Protein AF-A0A8S3YZ92-F1 (afdb_monomer_lite)

Foldseek 3Di:
DLALLPDWDKDWDWFQDPLGIDTFDDIGTDNDDPVVVVLLLLQLLVVLVVCVRVVPHPDDDPLVDDPNSVVVNVSSVVSSVVRVPSPVSVVVVVVVLVPDPVNPVVVPQWFFKQDPVRDTTTDGPVVCPDPPIDTDDPPPDDVCVVPPPQDPVNVVVVVVLVPDPVSVVVVPDDDPPPPDDDDD

Secondary structure (DSSP, 8-state):
---GGGSPEEEEEEEEETTEEEEEEEEEEE---HHHHHHHHHTHHHHHHHHHHHHTSS---GGGSHHHHHHHHHHHHHHHTT-S--HHHHHHHHHHHHH-GGGHHHHTTEEEEE-TTS-EEEEEHHHHTSTT-EEPPSTT-STTTTS----HHHHHHHHHHHH-HHHHHHHHSPPGGGG-----

Organism: NCBI:txid100452

Sequence (184 aa):
EDNWENEAFCLKVLCEDEKGWHVCETLFTIKMNENMKSMIKGCSAYLARMYAILRQSAVTLNCFDGPVGFKFTSWVDQHALDNVNFLDSYLALRTKLVEDEKAAKFLSQLHRCHLPTGKVYWLCNKHSSGPRITHLSTEVTTRNEVGRVYYEEDVKLKEVLGHSDVYKQKKKAKSPSAGIVLPK

Structure (mmCIF, N/CA/C/O backbone):
data_AF-A0A8S3YZ92-F1
#
_entry.id   AF-A0A8S3YZ92-F1
#
loop_
_atom_site.group_PDB
_atom_site.id
_atom_site.type_symbol
_atom_site.label_atom_id
_atom_site.label_alt_id
_atom_site.label_comp_id
_atom_site.label_asym_id
_atom_site.label_entity_id
_atom_site.label_seq_id
_atom_site.pdbx_PDB_ins_code
_atom_site.Cartn_x
_atom_site.Cartn_y
_atom_site.Cartn_z
_atom_site.occupancy
_atom_site.B_iso_or_equiv
_atom_site.auth_seq_id
_atom_site.auth_comp_id
_atom_site.auth_asym_id
_atom_site.auth_atom_id
_atom_site.pdbx_PDB_model_num
ATOM 1 N N . GLU A 1 1 ? -16.555 -3.635 23.472 1.00 52.22 1 GLU A N 1
ATOM 2 C CA . GLU A 1 1 ? -16.721 -2.487 22.560 1.00 52.22 1 GLU A CA 1
ATOM 3 C C . GLU A 1 1 ? -15.805 -2.694 21.364 1.00 52.22 1 GLU A C 1
ATOM 5 O O . GLU A 1 1 ? -14.612 -2.453 21.468 1.00 52.22 1 GLU A O 1
ATOM 10 N N . ASP A 1 2 ? -16.328 -3.200 20.246 1.00 64.19 2 ASP A N 1
ATOM 11 C CA . ASP A 1 2 ? -15.508 -3.459 19.053 1.00 64.19 2 ASP A CA 1
ATOM 12 C C . ASP A 1 2 ? -15.398 -2.170 18.227 1.00 64.19 2 ASP A C 1
ATOM 14 O O . ASP A 1 2 ? -16.135 -1.993 17.250 1.00 64.19 2 ASP A O 1
ATOM 18 N N . ASN A 1 3 ? -14.561 -1.229 18.673 1.00 84.50 3 ASN A N 1
ATOM 19 C CA . ASN A 1 3 ? -14.253 0.000 17.943 1.00 84.50 3 ASN A CA 1
ATOM 20 C C . ASN A 1 3 ? -12.887 -0.131 17.263 1.00 84.50 3 ASN A C 1
ATOM 22 O O . ASN A 1 3 ? -11.855 -0.118 17.929 1.00 84.50 3 ASN A O 1
ATOM 26 N N . TRP A 1 4 ? -12.890 -0.214 15.933 1.00 88.88 4 TRP A N 1
ATOM 27 C CA . TRP A 1 4 ? -11.667 -0.344 15.143 1.00 88.88 4 TRP A CA 1
ATOM 28 C C . TRP A 1 4 ? -10.729 0.857 15.282 1.00 88.88 4 TRP A C 1
ATOM 30 O O . TRP A 1 4 ? -9.538 0.721 15.036 1.00 88.88 4 TRP A O 1
ATOM 40 N N . GLU A 1 5 ? -11.232 2.027 15.685 1.00 87.94 5 GLU A N 1
ATOM 41 C CA . GLU A 1 5 ? -10.429 3.251 15.808 1.00 87.94 5 GLU A CA 1
ATOM 42 C C . GLU A 1 5 ? -9.381 3.175 16.927 1.00 87.94 5 GLU A C 1
ATOM 44 O O . GLU A 1 5 ? -8.393 3.908 16.889 1.00 87.94 5 GLU A O 1
ATOM 49 N N . ASN A 1 6 ? -9.569 2.267 17.889 1.00 86.62 6 ASN A N 1
ATOM 50 C CA . ASN A 1 6 ? -8.642 2.048 18.999 1.00 86.62 6 ASN A CA 1
ATOM 51 C C . ASN A 1 6 ? -7.522 1.049 18.662 1.00 86.62 6 ASN A C 1
ATOM 53 O O . ASN A 1 6 ? -6.594 0.880 19.454 1.00 86.62 6 ASN A O 1
ATOM 57 N N . GLU A 1 7 ? -7.599 0.385 17.509 1.00 88.44 7 GLU A N 1
ATOM 58 C CA . GLU A 1 7 ? -6.610 -0.604 17.091 1.00 88.44 7 GLU A CA 1
ATOM 59 C C . GLU A 1 7 ? -5.328 0.044 16.559 1.00 88.44 7 GLU A C 1
ATOM 61 O O . GLU A 1 7 ? -5.308 1.177 16.070 1.00 88.44 7 GLU A O 1
ATOM 66 N N . ALA A 1 8 ? -4.229 -0.709 16.602 1.00 87.50 8 ALA A N 1
ATOM 67 C CA . ALA A 1 8 ? -2.989 -0.300 15.957 1.00 87.50 8 ALA A CA 1
ATOM 68 C C . ALA A 1 8 ? -3.096 -0.457 14.430 1.00 87.50 8 ALA A C 1
ATOM 70 O O . ALA A 1 8 ? -3.374 -1.543 13.918 1.00 87.50 8 ALA A O 1
ATOM 71 N N . PHE A 1 9 ? -2.807 0.615 13.688 1.00 90.94 9 PHE A N 1
ATOM 72 C CA . PHE A 1 9 ? -2.822 0.602 12.226 1.00 90.94 9 PHE A CA 1
ATOM 73 C C . PHE A 1 9 ? -1.431 0.381 11.649 1.00 90.94 9 PHE A C 1
ATOM 75 O O . PHE A 1 9 ? -0.428 0.858 12.180 1.00 90.94 9 PHE A O 1
ATOM 82 N N . CYS A 1 10 ? -1.365 -0.305 10.511 1.00 91.94 10 CYS A N 1
ATOM 83 C CA . CYS A 1 10 ? -0.135 -0.421 9.743 1.00 91.94 10 CYS A CA 1
ATOM 84 C C . CYS A 1 10 ? -0.400 -0.398 8.239 1.00 91.94 10 CYS A C 1
ATOM 86 O O . CYS A 1 10 ? -1.472 -0.781 7.769 1.00 91.94 10 CYS A O 1
ATOM 88 N N . LEU A 1 11 ? 0.610 0.030 7.487 1.00 91.81 11 LEU A N 1
ATOM 89 C CA . LEU A 1 11 ? 0.695 -0.171 6.050 1.00 91.81 11 LEU A CA 1
ATOM 90 C C . LEU A 1 11 ? 1.573 -1.372 5.753 1.00 91.81 11 LEU A C 1
ATOM 92 O O . LEU A 1 11 ? 2.582 -1.616 6.420 1.00 91.81 11 LEU A O 1
ATOM 96 N N . LYS A 1 12 ? 1.205 -2.074 4.689 1.00 92.44 12 LYS A N 1
ATOM 97 C CA . LYS A 1 12 ? 1.988 -3.154 4.108 1.00 92.44 12 LYS A CA 1
ATOM 98 C C . LYS A 1 12 ? 2.186 -2.867 2.627 1.00 92.44 12 LYS A C 1
ATOM 100 O O . LYS A 1 12 ? 1.249 -2.452 1.947 1.00 92.44 12 LYS A O 1
ATOM 105 N N . VAL A 1 13 ? 3.404 -3.084 2.143 1.00 91.94 13 VAL A N 1
ATOM 106 C CA . VAL A 1 13 ? 3.708 -3.051 0.710 1.00 91.94 13 VAL A CA 1
ATOM 107 C C . VAL A 1 13 ? 3.465 -4.439 0.132 1.00 91.94 13 VAL A C 1
ATOM 109 O O . VAL A 1 13 ? 3.790 -5.446 0.763 1.00 91.94 13 VAL A O 1
ATOM 112 N N . LEU A 1 14 ? 2.903 -4.493 -1.069 1.00 92.69 14 LEU A N 1
ATOM 113 C CA . LEU A 1 14 ? 2.675 -5.727 -1.807 1.00 92.69 14 LEU A CA 1
ATOM 114 C C . LEU A 1 14 ? 3.532 -5.708 -3.075 1.00 92.69 14 LEU A C 1
ATOM 116 O O . LEU A 1 14 ? 3.659 -4.659 -3.705 1.00 92.69 14 LEU A O 1
ATOM 120 N N . CYS A 1 15 ? 4.095 -6.852 -3.454 1.00 92.50 15 CYS A N 1
ATOM 121 C CA . CYS A 1 15 ? 4.596 -7.069 -4.811 1.00 92.50 15 CYS A CA 1
ATOM 122 C C . CYS A 1 15 ? 3.666 -8.029 -5.553 1.00 92.50 15 CYS A C 1
ATOM 124 O O . CYS A 1 15 ? 3.098 -8.931 -4.936 1.00 92.50 15 CYS A O 1
ATOM 126 N N . GLU A 1 16 ? 3.547 -7.852 -6.862 1.00 90.12 16 GLU A N 1
ATOM 127 C CA . GLU A 1 16 ? 2.824 -8.764 -7.747 1.00 90.12 16 GLU A CA 1
ATOM 128 C C . GLU A 1 16 ? 3.844 -9.572 -8.557 1.00 90.12 16 GLU A C 1
ATOM 130 O O . GLU A 1 16 ? 4.715 -8.991 -9.210 1.00 90.12 16 GLU A O 1
ATOM 135 N N . ASP A 1 17 ? 3.766 -10.898 -8.479 1.00 87.44 17 ASP A N 1
ATOM 136 C CA . ASP A 1 17 ? 4.546 -11.834 -9.288 1.00 87.44 17 ASP A CA 1
ATOM 137 C C . ASP A 1 17 ? 3.615 -12.788 -10.063 1.00 87.44 17 ASP A C 1
ATOM 139 O O . ASP A 1 17 ? 2.391 -12.673 -10.016 1.00 87.44 17 ASP A O 1
ATOM 143 N N . GLU A 1 18 ? 4.182 -13.748 -10.795 1.00 84.62 18 GLU A N 1
ATOM 144 C CA . GLU A 1 18 ? 3.398 -14.718 -11.577 1.00 84.62 18 GLU A CA 1
ATOM 145 C C . GLU A 1 18 ? 2.491 -15.621 -10.718 1.00 84.62 18 GLU A C 1
ATOM 147 O O . GLU A 1 18 ? 1.554 -16.225 -11.239 1.00 84.62 18 GLU A O 1
ATOM 152 N N . LYS A 1 19 ? 2.746 -15.717 -9.408 1.00 85.88 19 LYS A N 1
ATOM 153 C CA . LYS A 1 19 ? 1.944 -16.474 -8.438 1.00 85.88 19 LYS A CA 1
ATOM 154 C C . LYS A 1 19 ? 0.916 -15.592 -7.721 1.00 85.88 19 LYS A C 1
ATOM 156 O O . LYS A 1 19 ? 0.140 -16.105 -6.915 1.00 85.88 19 LYS A O 1
ATOM 161 N N . GLY A 1 20 ? 0.878 -14.295 -8.027 1.00 89.88 20 GLY A N 1
ATOM 162 C CA . GLY A 1 20 ? -0.089 -13.330 -7.522 1.00 89.88 20 GLY A CA 1
ATOM 163 C C . GLY A 1 20 ? 0.524 -12.305 -6.570 1.00 89.88 20 GLY A C 1
ATOM 164 O O . GLY A 1 20 ? 1.655 -11.852 -6.731 1.00 89.88 20 GLY A O 1
ATOM 165 N N . TRP A 1 21 ? -0.261 -11.882 -5.579 1.00 92.69 21 TRP A N 1
ATOM 166 C CA . TRP A 1 21 ? 0.140 -10.849 -4.626 1.00 92.69 21 TRP A CA 1
ATOM 167 C C . TRP A 1 21 ? 0.920 -11.438 -3.452 1.00 92.69 21 TRP A C 1
ATOM 169 O O . TRP A 1 21 ? 0.513 -12.432 -2.852 1.00 92.69 21 TRP A O 1
ATOM 179 N N . HIS A 1 22 ? 2.003 -10.772 -3.063 1.00 92.81 22 HIS A N 1
ATOM 180 C CA . HIS A 1 22 ? 2.818 -11.147 -1.914 1.00 92.81 22 HIS A CA 1
ATOM 181 C C . HIS A 1 22 ? 3.076 -9.951 -0.998 1.00 92.81 22 HIS A C 1
ATOM 183 O O . HIS A 1 22 ? 3.483 -8.873 -1.435 1.00 92.81 22 HIS A O 1
ATOM 189 N N . VAL A 1 23 ? 2.883 -10.165 0.303 1.00 92.75 23 VAL A N 1
ATOM 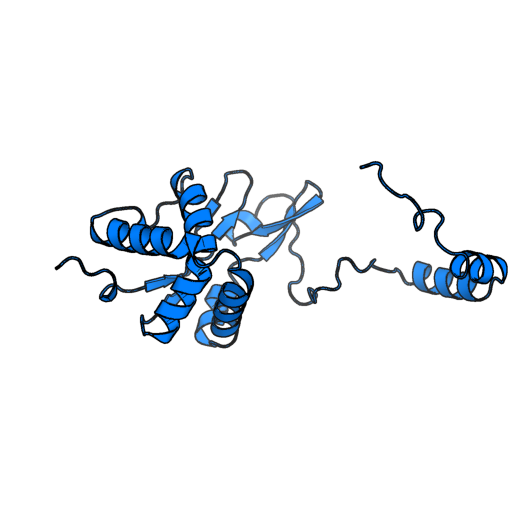190 C CA . VAL A 1 23 ? 3.096 -9.164 1.354 1.00 92.75 23 VAL A CA 1
ATOM 191 C C . VAL A 1 23 ? 4.584 -9.044 1.674 1.00 92.75 23 VAL A C 1
ATOM 193 O O . VAL A 1 23 ? 5.227 -10.020 2.054 1.00 92.75 23 VAL A O 1
ATOM 196 N N . CYS A 1 24 ? 5.137 -7.841 1.550 1.00 93.00 24 CYS A N 1
ATOM 197 C CA . CYS A 1 24 ? 6.520 -7.565 1.936 1.00 93.00 24 CYS A CA 1
ATOM 198 C C . CYS A 1 24 ? 6.701 -7.639 3.462 1.00 93.00 24 CYS A C 1
ATOM 200 O O . CYS A 1 24 ? 5.758 -7.458 4.230 1.00 93.00 24 CYS A O 1
ATOM 202 N N . GLU A 1 25 ? 7.925 -7.916 3.904 1.00 88.62 25 GLU A N 1
ATOM 203 C CA . GLU A 1 25 ? 8.209 -8.289 5.298 1.00 88.62 25 GLU A CA 1
ATOM 204 C C . GLU A 1 25 ? 8.106 -7.123 6.283 1.00 88.62 25 GLU A C 1
ATOM 206 O O . GLU A 1 25 ? 7.699 -7.304 7.429 1.00 88.62 25 GLU A O 1
ATOM 211 N N . THR A 1 26 ? 8.464 -5.917 5.850 1.00 91.31 26 THR A N 1
ATOM 212 C CA . THR A 1 26 ? 8.438 -4.727 6.699 1.00 91.31 26 THR A CA 1
ATOM 213 C C . THR A 1 26 ? 7.069 -4.068 6.612 1.00 91.31 26 THR A C 1
ATOM 215 O O . THR A 1 26 ? 6.569 -3.744 5.530 1.00 91.31 26 THR A O 1
ATOM 218 N N . LEU A 1 27 ? 6.488 -3.823 7.780 1.00 92.38 27 LEU A N 1
ATOM 219 C CA . LEU A 1 27 ? 5.294 -3.008 7.954 1.00 92.38 27 LEU A CA 1
ATOM 220 C C . LEU A 1 27 ? 5.677 -1.598 8.401 1.00 92.38 27 LEU A C 1
ATOM 222 O O . LEU A 1 27 ? 6.738 -1.390 8.991 1.00 92.38 27 LEU A O 1
ATOM 226 N N . PHE A 1 28 ? 4.795 -0.640 8.146 1.00 92.25 28 PHE A N 1
ATOM 227 C CA . PHE A 1 28 ? 4.929 0.715 8.661 1.00 92.25 28 PHE A CA 1
ATOM 228 C C . PHE A 1 28 ? 3.751 1.032 9.570 1.00 92.25 28 PHE A C 1
ATOM 230 O O . PHE A 1 28 ? 2.613 1.119 9.110 1.00 92.25 28 PHE A O 1
ATOM 237 N N . THR A 1 29 ? 4.009 1.160 10.867 1.00 91.38 29 THR A N 1
ATOM 238 C CA . THR A 1 29 ? 2.970 1.457 11.855 1.00 91.38 29 THR A CA 1
ATOM 239 C C . THR A 1 29 ? 2.516 2.903 11.722 1.00 91.38 29 THR A C 1
ATOM 241 O O . THR A 1 29 ? 3.334 3.819 11.685 1.00 91.38 29 THR A O 1
ATOM 244 N N . ILE A 1 30 ? 1.204 3.116 11.706 1.00 87.81 30 ILE A N 1
ATOM 245 C CA . ILE A 1 30 ? 0.599 4.441 11.685 1.00 87.81 30 ILE A CA 1
ATOM 246 C C . ILE A 1 30 ? -0.169 4.667 12.984 1.00 87.81 30 ILE A C 1
ATOM 248 O O . ILE A 1 30 ? -0.945 3.820 13.423 1.00 87.81 30 ILE A O 1
ATOM 252 N N . LYS A 1 31 ? -0.014 5.860 13.562 1.00 84.25 31 LYS A N 1
ATOM 253 C CA . LYS A 1 31 ? -0.899 6.338 14.625 1.00 84.25 31 LYS A CA 1
ATOM 254 C C . LYS A 1 31 ? -2.189 6.892 14.019 1.00 84.25 31 LYS A C 1
ATOM 256 O O . LYS A 1 31 ? -2.135 7.857 13.252 1.00 84.25 31 LYS A O 1
ATOM 261 N N . MET A 1 32 ? -3.333 6.313 14.383 1.00 86.88 32 MET A N 1
ATOM 262 C CA . MET A 1 32 ? -4.633 6.823 13.952 1.00 86.88 32 MET A CA 1
ATOM 263 C C . MET A 1 32 ? -4.902 8.185 14.606 1.00 86.88 32 MET A C 1
ATOM 265 O O . MET A 1 32 ? -4.829 8.340 15.823 1.00 86.88 32 MET A O 1
ATOM 269 N N . ASN A 1 33 ? -5.147 9.194 13.777 1.00 89.00 33 ASN A N 1
ATOM 270 C CA . ASN A 1 33 ? -5.602 10.525 14.167 1.00 89.00 33 ASN A CA 1
ATOM 271 C C . ASN A 1 33 ? -6.573 11.040 13.098 1.00 89.00 33 ASN A C 1
ATOM 273 O O . ASN A 1 33 ? -6.646 10.462 12.014 1.00 89.00 33 ASN A O 1
ATOM 277 N N . GLU A 1 34 ? -7.282 12.136 13.367 1.00 90.31 34 GLU A N 1
ATOM 278 C CA . GLU A 1 34 ? -8.301 12.662 12.442 1.00 90.31 34 GLU A CA 1
ATOM 279 C C . GLU A 1 34 ? -7.764 12.938 11.031 1.00 90.31 34 GLU A C 1
ATOM 281 O O . GLU A 1 34 ? -8.418 12.633 10.035 1.00 90.31 34 GLU A O 1
ATOM 286 N N . ASN 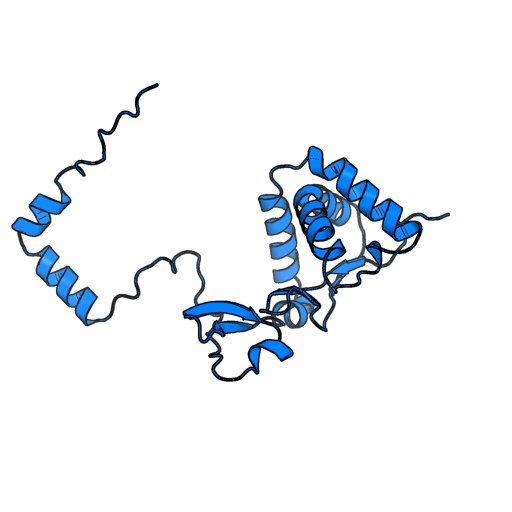A 1 35 ? -6.529 13.435 10.919 1.00 89.38 35 ASN A N 1
ATOM 287 C CA . ASN A 1 35 ? -5.908 13.687 9.620 1.00 89.38 35 ASN A CA 1
ATOM 288 C C . ASN A 1 35 ? -5.645 12.379 8.845 1.00 89.38 35 ASN A C 1
ATOM 290 O O . ASN A 1 35 ? -5.933 12.277 7.656 1.00 89.38 35 ASN A O 1
ATOM 294 N N . MET A 1 36 ? -5.132 11.346 9.519 1.00 88.56 36 MET A N 1
ATOM 295 C CA . MET A 1 36 ? -4.922 10.030 8.915 1.00 88.56 36 MET A CA 1
ATOM 296 C C . MET A 1 36 ? -6.245 9.355 8.554 1.00 88.56 36 MET A C 1
ATOM 298 O O . MET A 1 36 ? -6.370 8.807 7.463 1.00 88.56 36 MET A O 1
ATOM 302 N N . LYS A 1 37 ? -7.252 9.445 9.426 1.00 91.00 37 LYS A N 1
ATOM 303 C CA . LYS A 1 37 ? -8.604 8.938 9.174 1.00 91.00 37 LYS A CA 1
ATOM 304 C C . LYS A 1 37 ? -9.208 9.585 7.928 1.00 91.00 37 LYS A C 1
ATOM 306 O O . LYS A 1 37 ? -9.741 8.879 7.077 1.00 91.00 37 LYS A O 1
ATOM 311 N N . SER A 1 38 ? -9.046 10.901 7.778 1.00 91.06 38 SER A N 1
ATOM 312 C CA . SER A 1 38 ? -9.454 11.648 6.583 1.00 91.06 38 SER A CA 1
ATOM 313 C C . SER A 1 38 ? -8.707 11.189 5.322 1.00 91.06 38 SER A C 1
ATOM 315 O O . SER A 1 38 ? -9.333 10.927 4.297 1.00 91.06 38 SER A O 1
ATOM 317 N N . MET A 1 39 ? -7.386 10.981 5.398 1.00 89.94 39 MET A N 1
ATOM 318 C CA . MET A 1 39 ? -6.603 10.436 4.278 1.00 89.94 39 MET A CA 1
ATOM 319 C C . MET A 1 39 ? -7.044 9.025 3.872 1.00 89.94 39 MET A C 1
ATOM 321 O O . MET A 1 39 ? -7.211 8.756 2.682 1.00 89.94 39 MET A O 1
ATOM 325 N N . ILE A 1 40 ? -7.263 8.126 4.837 1.00 91.75 40 ILE A N 1
ATOM 326 C CA . ILE A 1 40 ? -7.752 6.764 4.577 1.00 91.75 40 ILE A CA 1
ATOM 327 C C . ILE A 1 40 ? -9.158 6.820 3.973 1.00 91.75 40 ILE A C 1
ATOM 329 O O . ILE A 1 40 ? -9.425 6.104 3.010 1.00 91.75 40 ILE A O 1
ATOM 333 N N . LYS A 1 41 ? -10.028 7.705 4.479 1.00 93.38 41 LYS A N 1
ATOM 334 C CA . LYS A 1 41 ? -11.360 7.952 3.914 1.00 93.38 41 LYS A CA 1
ATOM 335 C C . LYS A 1 41 ? -11.274 8.419 2.460 1.00 93.38 41 LYS A C 1
ATOM 337 O O . LYS A 1 41 ? -12.011 7.903 1.637 1.00 93.38 41 LYS A O 1
ATOM 342 N N . GLY A 1 42 ? -10.361 9.328 2.122 1.00 92.81 42 GLY A N 1
ATOM 343 C CA . GLY A 1 42 ? -10.140 9.748 0.732 1.00 92.81 42 GLY A CA 1
ATOM 344 C C . GLY A 1 42 ? -9.574 8.633 -0.162 1.00 92.81 42 GLY A C 1
ATOM 345 O O . GLY A 1 42 ? -9.854 8.576 -1.356 1.00 92.81 42 GLY A O 1
ATOM 346 N N . CYS A 1 43 ? -8.826 7.689 0.419 1.00 93.19 43 CYS A N 1
ATOM 347 C CA . CYS A 1 43 ? -8.322 6.499 -0.274 1.00 93.19 43 CYS A CA 1
ATOM 348 C C . CYS A 1 43 ? -9.320 5.329 -0.303 1.00 93.19 43 CYS A C 1
ATOM 350 O O . CYS A 1 43 ? -8.972 4.255 -0.799 1.00 93.19 43 CYS A O 1
ATOM 352 N N . SER A 1 44 ? -10.531 5.486 0.233 1.00 94.75 44 SER A N 1
ATOM 353 C CA . SER A 1 44 ? -11.482 4.390 0.450 1.00 94.75 44 SER A CA 1
ATOM 354 C C . SER A 1 44 ? -11.799 3.613 -0.828 1.00 94.75 44 SER A C 1
ATOM 356 O O . SER A 1 44 ? -11.778 2.388 -0.811 1.00 94.75 44 SER A O 1
ATOM 358 N N . ALA A 1 45 ? -12.000 4.298 -1.958 1.00 92.88 45 ALA A N 1
ATOM 359 C CA . ALA A 1 45 ? -12.293 3.655 -3.237 1.00 92.88 45 ALA A CA 1
ATOM 360 C C . ALA A 1 45 ? -11.137 2.779 -3.735 1.00 92.88 45 ALA A C 1
ATOM 362 O O . ALA A 1 45 ? -11.361 1.701 -4.288 1.00 92.88 45 ALA A O 1
ATOM 363 N N . TYR A 1 46 ? -9.895 3.215 -3.521 1.00 92.69 46 TYR A N 1
ATOM 364 C CA . TYR A 1 46 ? -8.716 2.403 -3.809 1.00 92.69 46 TYR A CA 1
ATOM 365 C C . TYR A 1 46 ? -8.625 1.205 -2.873 1.00 92.69 46 TYR A C 1
ATOM 367 O O . TYR A 1 46 ? -8.446 0.080 -3.334 1.00 92.69 46 TYR A O 1
ATOM 375 N N . LEU A 1 47 ? -8.785 1.436 -1.569 1.00 94.19 47 LEU A N 1
ATOM 376 C CA . LEU A 1 47 ? -8.712 0.384 -0.561 1.00 94.19 47 LEU A CA 1
ATOM 377 C C . LEU A 1 47 ? -9.787 -0.680 -0.787 1.00 94.19 47 LEU A C 1
ATOM 379 O O . LEU A 1 47 ? -9.451 -1.855 -0.779 1.00 94.19 47 LEU A O 1
ATOM 383 N N . ALA A 1 48 ? -11.030 -0.293 -1.078 1.00 94.19 48 ALA A N 1
ATOM 384 C CA . ALA A 1 48 ? -12.120 -1.216 -1.388 1.00 94.19 48 ALA A CA 1
ATOM 385 C C . ALA A 1 48 ? -11.787 -2.100 -2.601 1.00 94.19 48 ALA A C 1
ATOM 387 O O . ALA A 1 48 ? -11.922 -3.323 -2.541 1.00 94.19 48 ALA A O 1
ATOM 388 N N . ARG A 1 49 ? -11.261 -1.508 -3.686 1.00 92.44 49 ARG A N 1
ATOM 389 C CA . ARG A 1 49 ? -10.810 -2.265 -4.869 1.00 92.44 49 ARG A CA 1
ATOM 390 C C . ARG A 1 49 ? -9.682 -3.231 -4.523 1.00 92.44 49 ARG A C 1
ATOM 392 O O . ARG A 1 49 ? -9.745 -4.400 -4.895 1.00 92.44 49 ARG A O 1
ATOM 399 N N . MET A 1 50 ? -8.674 -2.764 -3.789 1.00 92.88 50 MET A N 1
ATOM 400 C CA . MET A 1 50 ? -7.559 -3.611 -3.374 1.00 92.88 50 MET A CA 1
ATOM 401 C C . MET A 1 50 ? -8.019 -4.732 -2.443 1.00 92.88 50 MET A C 1
ATOM 403 O O . MET A 1 50 ? -7.600 -5.867 -2.617 1.00 92.88 50 MET A O 1
ATOM 407 N N . TYR A 1 51 ? -8.915 -4.465 -1.495 1.00 94.75 51 TYR A N 1
ATOM 408 C CA . TYR A 1 51 ? -9.466 -5.482 -0.603 1.00 94.75 51 TYR A CA 1
ATOM 409 C C . TYR A 1 51 ? -10.292 -6.520 -1.357 1.00 94.75 51 TYR A C 1
ATOM 411 O O . TYR A 1 51 ? -10.155 -7.704 -1.067 1.00 94.75 51 TYR A O 1
ATOM 419 N N . ALA A 1 52 ? -11.080 -6.120 -2.356 1.00 93.00 52 ALA A N 1
ATOM 420 C CA . ALA A 1 52 ? -11.803 -7.061 -3.208 1.00 93.00 52 ALA A CA 1
ATOM 421 C C . ALA A 1 52 ? -10.849 -8.014 -3.955 1.00 93.00 52 ALA A C 1
ATOM 423 O O . ALA A 1 52 ? -11.084 -9.221 -3.969 1.00 93.00 52 ALA A O 1
ATOM 424 N N . ILE A 1 53 ? -9.748 -7.487 -4.507 1.00 92.31 53 ILE A N 1
ATOM 425 C CA . ILE A 1 53 ? -8.705 -8.289 -5.171 1.00 92.31 53 ILE A CA 1
ATOM 426 C C . ILE A 1 53 ? -8.014 -9.214 -4.160 1.00 92.31 53 ILE A C 1
ATOM 428 O O . ILE A 1 53 ? -7.886 -10.415 -4.390 1.00 92.31 53 ILE A O 1
ATOM 432 N N . LEU A 1 54 ? -7.585 -8.671 -3.019 1.00 93.69 54 LEU A N 1
ATOM 433 C CA . LEU A 1 54 ? -6.801 -9.411 -2.034 1.00 93.69 54 LEU A CA 1
ATOM 434 C C . LEU A 1 54 ? -7.615 -10.501 -1.328 1.00 93.69 54 LEU A C 1
ATOM 436 O O . LEU A 1 54 ? -7.054 -11.557 -1.050 1.00 93.69 54 LEU A O 1
ATOM 440 N N . ARG A 1 55 ? -8.924 -10.311 -1.112 1.00 92.44 55 ARG A N 1
ATOM 441 C CA . ARG A 1 55 ? -9.822 -11.349 -0.567 1.00 92.44 55 ARG A CA 1
ATOM 442 C C . ARG A 1 55 ? -9.921 -12.594 -1.454 1.00 92.44 55 ARG A C 1
ATOM 444 O O . ARG A 1 55 ? -10.250 -13.660 -0.950 1.00 92.44 55 ARG A O 1
ATOM 451 N N . GLN A 1 56 ? -9.661 -12.463 -2.755 1.00 90.62 56 GLN A N 1
ATOM 452 C CA . GLN A 1 56 ? -9.626 -13.584 -3.705 1.00 90.62 56 GLN A CA 1
ATOM 453 C C . GLN A 1 56 ? -8.208 -14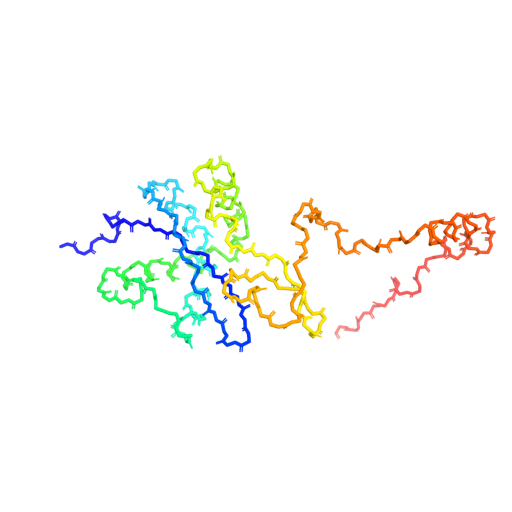.137 -3.914 1.00 90.62 56 GLN A C 1
ATOM 455 O O . GLN A 1 56 ? -8.009 -15.062 -4.697 1.00 90.62 56 GLN A O 1
ATOM 460 N N . SER A 1 57 ? -7.214 -13.561 -3.237 1.00 90.44 57 SER A N 1
ATOM 461 C CA . SER A 1 57 ? -5.814 -13.970 -3.321 1.00 90.44 57 SER A CA 1
ATOM 462 C C . SER A 1 57 ? -5.414 -14.839 -2.123 1.00 90.44 57 SER A C 1
ATOM 464 O O . SER A 1 57 ? -6.173 -15.002 -1.172 1.00 90.44 57 SER A O 1
ATOM 466 N N . ALA A 1 58 ? -4.183 -15.355 -2.130 1.00 88.31 58 ALA A N 1
ATOM 467 C CA . ALA A 1 58 ? -3.606 -16.060 -0.983 1.00 88.31 58 ALA A CA 1
ATOM 468 C C . ALA A 1 58 ? -3.148 -15.122 0.160 1.00 88.31 58 ALA A C 1
ATOM 470 O O . ALA A 1 58 ? -2.587 -15.586 1.151 1.00 88.31 58 ALA A O 1
ATOM 471 N N . VAL A 1 59 ? -3.336 -13.802 0.030 1.00 91.25 59 VAL A N 1
ATOM 472 C CA . VAL A 1 59 ? -2.916 -12.820 1.036 1.00 91.25 59 VAL A CA 1
ATOM 473 C C . VAL A 1 59 ? -3.914 -12.749 2.190 1.00 91.25 59 VAL A C 1
ATOM 475 O O . VAL A 1 59 ? -5.045 -12.299 2.026 1.00 91.25 59 VAL A O 1
ATOM 478 N N . THR A 1 60 ? -3.448 -13.073 3.396 1.00 88.56 60 THR A N 1
ATOM 479 C CA . THR A 1 60 ? -4.210 -12.876 4.636 1.00 88.56 60 THR A CA 1
ATOM 480 C C . THR A 1 60 ? -3.853 -11.532 5.276 1.00 88.56 60 THR A C 1
ATOM 482 O O . THR A 1 60 ? -2.701 -11.289 5.651 1.00 88.56 60 THR A O 1
ATOM 485 N N . LEU A 1 61 ? -4.839 -10.641 5.415 1.00 90.56 61 LEU A N 1
ATOM 486 C CA . LEU A 1 61 ? -4.715 -9.390 6.167 1.00 90.56 61 LEU A CA 1
ATOM 487 C C . LEU A 1 61 ? -5.602 -9.434 7.409 1.00 90.56 61 LEU A C 1
ATOM 489 O O . LEU A 1 61 ? -6.747 -9.862 7.332 1.00 90.56 61 LEU A O 1
ATOM 493 N N . ASN A 1 62 ? -5.114 -8.879 8.520 1.00 89.25 62 ASN A N 1
ATOM 494 C CA . ASN A 1 62 ? -5.840 -8.857 9.795 1.00 89.25 62 ASN A CA 1
ATOM 495 C C . ASN A 1 62 ? -7.219 -8.183 9.699 1.00 89.25 62 ASN A C 1
ATOM 497 O O . ASN A 1 62 ? -8.105 -8.488 10.483 1.00 89.25 62 ASN A O 1
ATOM 501 N N . CYS A 1 63 ? -7.412 -7.256 8.756 1.00 90.94 63 CYS A N 1
ATOM 502 C CA . CYS A 1 63 ? -8.690 -6.574 8.563 1.00 90.94 63 CYS A CA 1
ATOM 503 C C . CYS A 1 63 ? -9.748 -7.419 7.835 1.00 90.94 63 CYS A C 1
ATOM 505 O O . CYS A 1 63 ? -10.897 -6.988 7.745 1.00 90.94 63 CYS A O 1
ATOM 507 N N . PHE A 1 64 ? -9.390 -8.589 7.299 1.00 92.00 64 PHE A N 1
ATOM 508 C CA . PHE A 1 64 ? -10.343 -9.485 6.641 1.00 92.00 64 PHE A CA 1
ATOM 509 C C . PHE A 1 64 ? -11.055 -10.424 7.608 1.00 92.00 64 PHE A C 1
ATOM 511 O O . PHE A 1 64 ? -12.116 -10.935 7.248 1.00 92.00 64 PHE A O 1
ATOM 518 N N . ASP A 1 65 ? -10.518 -10.573 8.819 1.00 88.50 65 ASP A N 1
ATOM 519 C CA . ASP A 1 65 ? -11.004 -11.493 9.834 1.00 88.50 65 ASP A CA 1
ATOM 520 C C . ASP A 1 65 ? -11.492 -10.748 11.085 1.00 88.50 65 ASP A C 1
ATOM 522 O O . ASP A 1 65 ? -11.000 -9.678 11.453 1.00 88.50 65 ASP A O 1
ATOM 526 N N . GLY A 1 66 ? -12.460 -11.352 11.773 1.00 90.38 66 GLY A N 1
ATOM 527 C CA . GLY A 1 66 ? -12.961 -10.877 13.061 1.00 90.38 66 GLY A CA 1
ATOM 528 C C . GLY A 1 66 ? -13.877 -9.640 12.999 1.00 90.38 66 GLY A C 1
ATOM 529 O O . GLY A 1 66 ? -13.899 -8.890 12.021 1.00 90.38 66 GLY A O 1
ATOM 530 N N . PRO A 1 67 ? -14.659 -9.395 14.067 1.00 92.00 67 PRO A N 1
ATOM 531 C CA . PRO A 1 67 ? -15.694 -8.356 14.085 1.00 92.00 67 PRO A CA 1
ATOM 532 C C . PRO A 1 67 ? -15.129 -6.941 13.897 1.00 92.00 67 PRO A C 1
ATOM 534 O O . PRO A 1 67 ? -15.750 -6.108 13.238 1.00 92.00 67 PRO A O 1
ATOM 537 N N . VAL A 1 68 ? -13.935 -6.671 14.430 1.00 92.38 68 VAL A N 1
ATOM 538 C CA . VAL A 1 68 ? -13.271 -5.364 14.317 1.00 92.38 68 VAL A CA 1
ATOM 539 C C . VAL A 1 68 ? -12.824 -5.087 12.876 1.00 92.38 68 VAL A C 1
ATOM 541 O O . VAL A 1 68 ? -13.112 -4.016 12.338 1.00 92.38 68 VAL A O 1
ATOM 544 N N . GLY A 1 69 ? -12.196 -6.068 12.216 1.00 92.50 69 GLY A N 1
ATOM 545 C CA . GLY A 1 69 ? -11.791 -5.977 10.810 1.00 92.50 69 GLY A CA 1
ATOM 546 C C . GLY A 1 69 ? -12.984 -5.799 9.868 1.00 92.50 69 GLY A C 1
ATOM 547 O O . GLY A 1 69 ? -12.958 -4.936 8.984 1.00 92.50 69 GLY A O 1
ATOM 548 N N . PHE A 1 70 ? -14.082 -6.525 10.112 1.00 92.81 70 PHE A N 1
ATOM 549 C CA . PHE A 1 70 ? -15.327 -6.358 9.354 1.00 92.81 70 PHE A CA 1
ATOM 550 C C . PHE A 1 70 ? -15.920 -4.954 9.486 1.00 92.81 70 PHE A C 1
ATOM 552 O O . PHE A 1 70 ? -16.358 -4.387 8.485 1.00 92.81 70 PHE A O 1
ATOM 559 N N . LYS A 1 71 ? -15.898 -4.349 10.680 1.00 94.25 71 LYS A N 1
ATOM 560 C CA . LYS A 1 71 ? -16.356 -2.962 10.858 1.00 94.25 71 LYS A CA 1
ATOM 561 C C . LYS A 1 71 ? -15.480 -1.964 10.107 1.00 94.25 71 LYS A C 1
ATOM 563 O O . LYS A 1 71 ? -16.015 -1.064 9.466 1.00 94.25 71 LYS A O 1
ATOM 568 N N . PHE A 1 72 ? -14.158 -2.132 10.152 1.00 94.19 72 PHE A N 1
ATOM 569 C CA . PHE A 1 72 ? -13.239 -1.267 9.412 1.00 94.19 72 PHE A CA 1
ATOM 570 C C . PHE A 1 72 ? -13.431 -1.393 7.893 1.00 94.19 72 PHE A C 1
ATOM 572 O O . PHE A 1 72 ? -13.561 -0.386 7.203 1.00 94.19 72 PHE A O 1
ATOM 579 N N . THR A 1 73 ? -13.500 -2.618 7.366 1.00 94.75 73 THR A N 1
ATOM 580 C CA . THR A 1 73 ? -13.715 -2.843 5.926 1.00 94.75 73 THR A CA 1
ATOM 581 C C . THR A 1 73 ? -15.085 -2.344 5.468 1.00 94.75 73 THR A C 1
ATOM 583 O O . THR A 1 73 ? -15.158 -1.662 4.452 1.00 94.75 73 THR A O 1
ATOM 586 N N . SER A 1 74 ? -16.137 -2.531 6.272 1.00 94.44 74 SER A N 1
ATOM 587 C CA . SER A 1 74 ? -17.462 -1.950 5.999 1.00 94.44 74 SER A CA 1
ATOM 588 C C . SER A 1 74 ? -17.432 -0.419 5.975 1.00 94.44 74 SER A C 1
ATOM 590 O O . SER A 1 74 ? -18.063 0.199 5.121 1.00 94.44 74 SER A O 1
ATOM 592 N N . TRP A 1 75 ? -16.688 0.212 6.890 1.00 94.94 75 TRP A N 1
ATOM 593 C CA . TRP A 1 75 ? -16.510 1.665 6.895 1.00 94.94 75 TRP A CA 1
ATOM 594 C C . TRP A 1 75 ? -15.777 2.155 5.637 1.00 94.94 75 TRP A C 1
ATOM 596 O O . TRP A 1 75 ? -16.158 3.184 5.078 1.00 94.94 75 TRP A O 1
ATOM 606 N N . VAL A 1 76 ? -14.768 1.419 5.159 1.00 95.25 76 VAL A N 1
ATOM 607 C CA . VAL A 1 76 ? -14.091 1.711 3.884 1.00 95.25 76 VAL A CA 1
ATOM 608 C C . VAL A 1 76 ? -15.072 1.603 2.714 1.00 95.25 76 VAL A C 1
ATOM 610 O O . VAL A 1 76 ? -15.157 2.536 1.918 1.00 95.25 76 VAL A O 1
ATOM 613 N N . ASP A 1 77 ? -15.847 0.521 2.638 1.00 93.56 77 ASP A N 1
ATOM 614 C CA . ASP A 1 77 ? -16.792 0.278 1.542 1.00 93.56 77 ASP A CA 1
ATOM 615 C C . ASP A 1 77 ? -17.896 1.347 1.481 1.00 93.56 77 ASP A C 1
ATOM 617 O O . ASP A 1 77 ? -18.220 1.839 0.400 1.00 93.56 77 ASP A O 1
ATOM 621 N N . GLN A 1 78 ? -18.415 1.785 2.634 1.00 94.25 78 GLN A N 1
ATOM 622 C CA . GLN A 1 78 ? -19.397 2.876 2.715 1.00 94.25 78 GLN A CA 1
ATOM 623 C C . GLN A 1 78 ? -18.867 4.181 2.113 1.00 94.25 78 GLN A C 1
ATOM 625 O O . GLN A 1 78 ? -19.592 4.881 1.414 1.00 94.25 78 GLN A O 1
ATOM 630 N N . HIS A 1 79 ? -17.594 4.494 2.349 1.00 93.88 79 HIS A N 1
ATOM 631 C CA . HIS A 1 79 ? -16.978 5.733 1.879 1.00 93.88 79 HIS A CA 1
ATOM 632 C C . HIS A 1 79 ? -16.371 5.628 0.478 1.00 93.88 79 HIS A C 1
ATOM 634 O O . HIS A 1 79 ? -15.932 6.645 -0.069 1.00 93.88 79 HIS A O 1
ATOM 640 N N . ALA A 1 80 ? -16.287 4.424 -0.093 1.00 91.75 80 ALA A N 1
ATOM 641 C CA . ALA A 1 80 ? -15.721 4.185 -1.418 1.00 91.75 80 ALA A CA 1
ATOM 642 C C . ALA A 1 80 ? -16.572 4.809 -2.532 1.00 91.75 80 ALA A C 1
ATOM 644 O O . ALA A 1 80 ? -16.027 5.262 -3.538 1.00 91.75 80 ALA A O 1
ATOM 645 N N . LEU A 1 81 ? -17.893 4.870 -2.340 1.00 85.38 81 LEU A N 1
ATOM 646 C CA . LEU A 1 81 ? -18.820 5.486 -3.294 1.00 85.38 81 LEU A CA 1
ATOM 647 C C . LEU A 1 81 ? -18.664 7.012 -3.353 1.00 85.38 81 LEU A C 1
ATOM 649 O O . LEU A 1 81 ? -18.783 7.599 -4.426 1.00 85.38 81 LEU A O 1
ATOM 653 N N . ASP A 1 82 ? -18.323 7.635 -2.226 1.00 85.50 82 ASP A N 1
ATOM 654 C CA . ASP A 1 82 ? -18.176 9.090 -2.121 1.00 85.50 82 ASP A CA 1
ATOM 655 C C . ASP A 1 82 ? -16.866 9.608 -2.744 1.00 85.50 82 ASP A C 1
ATOM 657 O O . ASP A 1 82 ? -16.768 10.779 -3.101 1.00 85.50 82 ASP A O 1
ATOM 661 N N . ASN A 1 83 ? -15.842 8.753 -2.876 1.00 80.00 83 ASN A N 1
ATOM 662 C CA . ASN A 1 83 ? -14.468 9.161 -3.205 1.00 80.00 83 ASN A CA 1
ATOM 663 C C . ASN A 1 83 ? -13.940 8.470 -4.470 1.00 80.00 83 ASN A C 1
ATOM 665 O O . ASN A 1 83 ? -12.906 7.804 -4.459 1.00 80.00 83 ASN A O 1
ATOM 669 N N . VAL A 1 84 ? -14.645 8.641 -5.594 1.00 75.56 84 VAL A N 1
ATOM 670 C CA . VAL A 1 84 ? -14.304 7.986 -6.875 1.00 75.56 84 VAL A CA 1
ATOM 671 C C . VAL A 1 84 ? -12.913 8.392 -7.393 1.00 75.56 84 VAL A C 1
ATOM 673 O O . VAL A 1 84 ? -12.217 7.571 -7.997 1.00 75.56 84 VAL A O 1
ATOM 676 N N . ASN A 1 85 ? -12.481 9.631 -7.128 1.00 80.56 85 ASN A N 1
ATOM 677 C CA . ASN A 1 85 ? -11.140 10.119 -7.454 1.00 80.56 85 ASN A CA 1
ATOM 678 C C . ASN A 1 85 ? -10.210 10.046 -6.231 1.00 80.56 85 ASN A C 1
ATOM 680 O O . ASN A 1 85 ? -9.986 11.030 -5.534 1.00 80.56 85 ASN A O 1
ATOM 684 N N . PHE A 1 86 ? -9.661 8.859 -5.986 1.00 83.81 86 PHE A N 1
ATOM 685 C CA . PHE A 1 86 ? -8.768 8.586 -4.854 1.00 83.81 86 PHE A CA 1
ATOM 686 C C . PHE A 1 86 ? -7.303 8.986 -5.101 1.00 83.81 86 PHE A C 1
ATOM 688 O O . PHE A 1 86 ? -6.475 8.851 -4.198 1.00 83.81 86 PHE A O 1
ATOM 695 N N . LEU A 1 87 ? -6.945 9.395 -6.328 1.00 87.12 87 LEU A N 1
ATOM 696 C CA . LEU A 1 87 ? -5.547 9.572 -6.730 1.00 87.12 87 LEU A CA 1
ATOM 697 C C . LEU A 1 87 ? -4.851 10.628 -5.870 1.00 87.12 87 LEU A C 1
ATOM 699 O O . LEU A 1 87 ? -3.738 10.393 -5.406 1.00 87.12 87 LEU A O 1
ATOM 703 N N . ASP A 1 88 ? -5.519 11.750 -5.614 1.00 85.88 88 ASP A N 1
ATOM 704 C CA . ASP A 1 88 ? -4.954 12.849 -4.830 1.00 85.88 88 ASP A CA 1
ATOM 705 C C . ASP A 1 88 ? -4.732 12.442 -3.370 1.00 85.88 88 ASP A C 1
ATOM 707 O O . ASP A 1 88 ? -3.671 12.706 -2.806 1.00 85.88 88 ASP A O 1
ATOM 711 N N . SER A 1 89 ? -5.680 11.716 -2.767 1.00 84.12 89 SER A N 1
ATOM 712 C CA . SER A 1 89 ? -5.535 11.190 -1.404 1.00 84.12 89 SER A CA 1
ATOM 713 C C . SER A 1 89 ? -4.432 10.138 -1.306 1.00 84.12 89 SER A C 1
ATOM 715 O O . SER A 1 89 ? -3.657 10.146 -0.349 1.00 84.12 89 SER A O 1
ATOM 717 N N . TYR A 1 90 ? -4.307 9.270 -2.314 1.00 86.62 90 TYR A N 1
ATOM 718 C CA . TYR A 1 90 ? -3.218 8.299 -2.389 1.00 86.62 90 TYR A CA 1
ATOM 719 C C . TYR A 1 90 ? -1.858 8.991 -2.532 1.00 86.62 90 TYR A C 1
ATOM 721 O O . TYR A 1 90 ? -0.904 8.629 -1.843 1.00 86.62 90 TYR A O 1
ATOM 729 N N . LEU A 1 91 ? -1.760 10.006 -3.398 1.00 89.38 91 LEU A N 1
ATOM 730 C CA . LEU A 1 91 ? -0.542 10.795 -3.558 1.00 89.38 91 LEU A CA 1
ATOM 731 C C . LEU A 1 91 ? -0.189 11.528 -2.265 1.00 89.38 91 LEU A C 1
ATOM 733 O O . LEU A 1 91 ? 0.971 11.493 -1.874 1.00 89.38 91 LEU A O 1
ATOM 737 N N . ALA A 1 92 ? -1.166 12.107 -1.565 1.00 87.00 92 ALA A N 1
ATOM 738 C CA . ALA A 1 92 ? -0.951 12.737 -0.266 1.00 87.00 92 ALA A CA 1
ATOM 739 C C . ALA A 1 92 ? -0.426 11.738 0.779 1.00 87.00 92 ALA A C 1
ATOM 741 O O . ALA A 1 92 ? 0.559 12.023 1.461 1.00 87.00 92 ALA A O 1
ATOM 742 N N . LEU A 1 93 ? -1.021 10.540 0.861 1.00 87.06 93 LEU A N 1
ATOM 743 C CA . LEU A 1 93 ? -0.547 9.470 1.743 1.00 87.06 93 LEU A CA 1
ATOM 744 C C . LEU A 1 93 ? 0.887 9.051 1.393 1.00 87.06 93 LEU A C 1
ATOM 746 O O . LEU A 1 93 ? 1.732 8.932 2.278 1.00 87.06 93 LEU A O 1
ATOM 750 N N . ARG A 1 94 ? 1.179 8.856 0.103 1.00 88.44 94 ARG A N 1
ATOM 751 C CA . ARG A 1 94 ? 2.515 8.493 -0.379 1.00 88.44 94 ARG A CA 1
ATOM 752 C C . ARG A 1 94 ? 3.540 9.580 -0.070 1.00 88.44 94 ARG A C 1
ATOM 754 O O . ARG A 1 94 ? 4.620 9.248 0.398 1.00 88.44 94 ARG A O 1
ATOM 761 N N . THR A 1 95 ? 3.223 10.847 -0.324 1.00 88.94 95 THR A N 1
ATOM 762 C CA . THR A 1 95 ? 4.111 11.979 -0.029 1.00 88.94 95 THR A CA 1
ATOM 763 C C . THR A 1 95 ? 4.430 12.029 1.458 1.00 88.94 95 THR A C 1
ATOM 765 O O . THR A 1 95 ? 5.600 12.039 1.819 1.00 88.94 95 THR A O 1
ATOM 768 N N . LYS A 1 96 ? 3.413 11.901 2.318 1.00 87.00 96 LYS A N 1
ATOM 769 C CA . LYS A 1 96 ? 3.606 11.855 3.770 1.00 87.00 96 LYS A CA 1
ATOM 770 C C . LYS A 1 96 ? 4.499 10.695 4.221 1.00 87.00 96 LYS A C 1
ATOM 772 O O . LYS A 1 96 ? 5.254 10.847 5.172 1.00 87.00 96 LYS A O 1
ATOM 777 N N . LEU A 1 97 ? 4.414 9.538 3.560 1.00 88.06 97 LEU A N 1
ATOM 778 C CA . LEU A 1 97 ? 5.311 8.411 3.833 1.00 88.06 97 LEU A CA 1
ATOM 779 C C . LEU A 1 97 ? 6.738 8.687 3.368 1.00 88.06 97 LEU A C 1
ATOM 781 O O . LEU A 1 97 ? 7.669 8.326 4.068 1.00 88.06 97 LEU A O 1
ATOM 785 N N . VAL A 1 98 ? 6.920 9.302 2.201 1.00 88.19 98 VAL A N 1
ATOM 786 C CA . VAL A 1 98 ? 8.251 9.645 1.670 1.00 88.19 98 VAL A CA 1
ATOM 787 C C . VAL A 1 98 ? 8.945 10.703 2.531 1.00 88.19 98 VAL A C 1
ATOM 789 O O . VAL A 1 98 ? 10.161 10.657 2.678 1.00 88.19 98 VAL A O 1
ATOM 792 N N . GLU A 1 99 ? 8.182 11.625 3.112 1.00 88.38 99 GLU A N 1
ATOM 793 C CA . GLU A 1 99 ? 8.683 12.658 4.026 1.00 88.38 99 GLU A CA 1
ATOM 794 C C . GLU A 1 99 ? 9.049 12.115 5.420 1.00 88.38 99 GLU A C 1
ATOM 796 O O . GLU A 1 99 ? 9.781 12.775 6.155 1.00 88.38 99 GLU A O 1
ATOM 801 N N . ASP A 1 100 ? 8.569 10.926 5.804 1.00 87.38 100 ASP A N 1
ATOM 802 C CA . ASP A 1 100 ? 8.903 10.311 7.090 1.00 87.38 100 ASP A CA 1
ATOM 803 C C . ASP A 1 100 ? 10.243 9.561 7.005 1.00 87.38 100 ASP A C 1
ATOM 805 O O . ASP A 1 100 ? 10.357 8.509 6.371 1.00 87.38 100 ASP A O 1
ATOM 809 N N . GLU A 1 101 ? 11.264 10.064 7.703 1.00 85.94 101 GLU A N 1
ATOM 810 C CA . GLU A 1 101 ? 12.602 9.456 7.749 1.00 85.94 101 GLU A CA 1
ATOM 811 C C . GLU A 1 101 ? 12.575 7.982 8.190 1.00 85.94 101 GLU A C 1
ATOM 813 O O . GLU A 1 101 ? 13.373 7.163 7.724 1.00 85.94 101 GLU A O 1
ATOM 818 N N . LYS A 1 102 ? 11.624 7.600 9.053 1.00 87.81 102 LYS A N 1
ATOM 819 C CA . LYS A 1 102 ? 11.491 6.220 9.544 1.00 87.81 102 LYS A CA 1
ATOM 820 C C . LYS A 1 102 ? 10.932 5.281 8.478 1.00 87.81 102 LYS A C 1
ATOM 822 O O . LYS A 1 102 ? 11.092 4.064 8.593 1.00 87.81 102 LYS A O 1
ATOM 827 N N . ALA A 1 103 ? 10.292 5.816 7.440 1.00 88.19 103 ALA A N 1
ATOM 828 C CA . ALA A 1 103 ? 9.719 5.030 6.358 1.00 88.19 103 ALA A CA 1
ATOM 829 C C . ALA A 1 103 ? 10.756 4.604 5.308 1.00 88.19 103 ALA A C 1
ATOM 831 O O . ALA A 1 103 ? 10.438 3.750 4.483 1.00 88.19 103 ALA A O 1
ATOM 832 N N . ALA A 1 104 ? 11.995 5.111 5.342 1.00 86.75 104 ALA A N 1
ATOM 833 C CA . ALA A 1 104 ? 13.014 4.816 4.327 1.00 86.75 104 ALA A CA 1
ATOM 834 C C . ALA A 1 104 ? 13.199 3.305 4.077 1.00 86.75 104 ALA A C 1
ATOM 836 O O . ALA A 1 104 ? 13.157 2.850 2.934 1.00 86.75 104 ALA A O 1
ATOM 837 N N . LYS A 1 105 ? 13.306 2.504 5.148 1.00 87.25 105 LYS A N 1
ATOM 838 C CA . LYS A 1 105 ? 13.417 1.035 5.057 1.00 87.25 105 LYS A CA 1
ATOM 839 C C . LYS A 1 105 ? 12.136 0.368 4.543 1.00 87.25 105 LYS A C 1
ATOM 841 O O . LYS A 1 105 ? 12.198 -0.650 3.865 1.00 87.25 105 LYS A O 1
ATOM 846 N N . PHE A 1 106 ? 10.972 0.918 4.882 1.00 90.38 106 PHE A N 1
ATOM 847 C CA . PHE A 1 106 ? 9.682 0.414 4.412 1.00 90.38 106 PHE A CA 1
ATOM 848 C C . PHE A 1 106 ? 9.473 0.686 2.914 1.00 90.38 106 PHE A C 1
ATOM 850 O O . PHE A 1 106 ? 8.912 -0.155 2.212 1.00 90.38 106 PHE A O 1
ATOM 857 N N . LEU A 1 107 ? 9.945 1.831 2.420 1.00 87.50 107 LEU A N 1
ATOM 858 C CA . LEU A 1 107 ? 9.822 2.241 1.022 1.00 87.50 107 LEU A CA 1
ATOM 859 C C . LEU A 1 107 ? 10.811 1.515 0.098 1.00 87.50 107 LEU A C 1
ATOM 861 O O . LEU A 1 107 ? 10.494 1.294 -1.067 1.00 87.50 107 LEU A O 1
ATOM 865 N N . SER A 1 108 ? 11.970 1.089 0.607 1.00 88.38 108 SER A N 1
ATOM 866 C CA . SER A 1 108 ? 13.015 0.399 -0.168 1.00 88.38 108 SER A CA 1
ATOM 867 C C . SER A 1 108 ? 12.840 -1.123 -0.277 1.00 88.38 108 SER A C 1
ATOM 869 O O . SER A 1 108 ? 13.764 -1.838 -0.658 1.00 88.38 108 SER A O 1
ATOM 871 N N . GLN A 1 109 ? 11.655 -1.647 0.047 1.00 91.50 109 GLN A N 1
ATOM 872 C CA . GLN A 1 109 ? 11.385 -3.090 0.019 1.00 91.50 109 GLN A CA 1
ATOM 873 C C . GLN A 1 109 ? 11.153 -3.665 -1.378 1.00 91.50 109 GLN A C 1
ATOM 875 O O . GLN A 1 109 ? 11.186 -4.887 -1.546 1.00 91.50 109 GLN A O 1
ATOM 880 N N . LEU A 1 110 ? 10.861 -2.802 -2.351 1.00 92.06 110 LEU A N 1
ATOM 881 C CA . LEU A 1 110 ? 10.611 -3.187 -3.731 1.00 92.06 110 LEU A CA 1
ATOM 882 C C . LEU A 1 110 ? 11.765 -2.746 -4.621 1.00 92.06 110 LEU A C 1
ATOM 884 O O . LEU A 1 110 ? 12.208 -1.600 -4.572 1.00 92.06 110 LEU A O 1
ATOM 888 N N . HIS A 1 111 ? 12.170 -3.651 -5.500 1.00 91.75 111 HIS A N 1
ATOM 889 C CA . HIS A 1 111 ? 13.171 -3.424 -6.528 1.00 91.75 111 HIS A CA 1
ATOM 890 C C . HIS A 1 111 ? 12.492 -3.323 -7.877 1.00 91.75 111 HIS A C 1
ATOM 892 O O . HIS A 1 111 ? 11.631 -4.139 -8.211 1.00 91.75 111 HIS A O 1
ATOM 898 N N . ARG A 1 112 ? 12.898 -2.334 -8.669 1.00 92.12 112 ARG A N 1
ATOM 899 C CA . ARG A 1 112 ? 12.499 -2.245 -10.071 1.00 92.12 112 ARG A CA 1
ATOM 900 C C . ARG A 1 112 ? 13.250 -3.340 -10.829 1.00 92.12 112 ARG A C 1
ATOM 902 O O . ARG A 1 112 ? 14.475 -3.328 -10.887 1.00 92.12 112 ARG A O 1
ATOM 909 N N . CYS A 1 113 ? 12.527 -4.291 -11.397 1.00 91.88 113 CYS A N 1
ATOM 910 C CA . CYS A 1 113 ? 13.082 -5.496 -11.998 1.00 91.88 113 CYS A CA 1
ATOM 911 C C . CYS A 1 113 ? 12.598 -5.666 -13.438 1.00 91.88 113 CYS A C 1
ATOM 913 O O . CYS A 1 113 ? 11.413 -5.497 -13.722 1.00 91.88 113 CYS A O 1
ATOM 915 N N . HIS A 1 114 ? 13.502 -6.049 -14.337 1.00 91.94 114 HIS A N 1
ATOM 916 C CA . HIS A 1 114 ? 13.166 -6.502 -15.680 1.00 91.94 114 HIS A CA 1
ATOM 917 C C . HIS A 1 114 ? 13.014 -8.026 -15.679 1.00 91.94 114 HIS A C 1
ATOM 919 O O . HIS A 1 114 ? 13.955 -8.750 -15.344 1.00 91.94 114 HIS A O 1
ATOM 925 N N . LEU A 1 115 ? 11.818 -8.500 -16.021 1.00 89.12 115 LEU A N 1
ATOM 926 C CA . LEU A 1 115 ? 11.505 -9.921 -16.136 1.00 89.12 115 LEU A CA 1
ATOM 927 C C . LEU A 1 115 ? 12.014 -10.495 -17.471 1.00 89.12 115 LEU A C 1
ATOM 929 O O . LEU A 1 115 ? 12.136 -9.752 -18.450 1.00 89.12 115 LEU A O 1
ATOM 933 N N . PRO A 1 116 ? 12.207 -11.825 -17.576 1.00 85.56 116 PRO A N 1
ATOM 934 C CA . PRO A 1 116 ? 12.578 -12.486 -18.834 1.00 85.56 116 PRO A CA 1
ATOM 935 C C . PRO A 1 116 ? 11.593 -12.227 -19.982 1.00 85.56 116 PRO A C 1
ATOM 937 O O . PRO A 1 116 ? 11.960 -12.309 -21.149 1.00 85.56 116 PRO A O 1
ATOM 940 N N . THR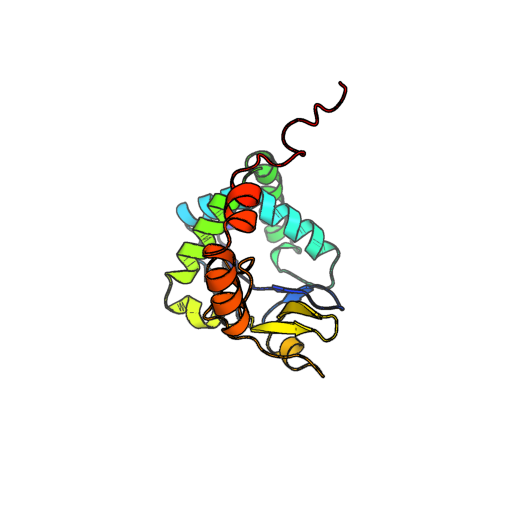 A 1 117 ? 10.343 -11.893 -19.651 1.00 86.75 117 THR A N 1
ATOM 941 C CA . THR A 1 117 ? 9.288 -11.553 -20.610 1.00 86.75 117 THR A CA 1
ATOM 942 C C . THR A 1 117 ? 9.442 -10.159 -21.229 1.00 86.75 117 THR A C 1
ATOM 944 O O . THR A 1 117 ? 8.604 -9.774 -22.038 1.00 86.75 117 THR A O 1
ATOM 947 N N . GLY A 1 118 ? 10.421 -9.355 -20.802 1.00 85.38 118 GLY A N 1
ATOM 948 C CA . GLY A 1 118 ? 10.570 -7.962 -21.234 1.00 85.38 118 GLY A CA 1
ATOM 949 C C . GLY A 1 118 ? 9.747 -6.944 -20.433 1.00 85.38 118 GLY A C 1
ATOM 950 O O . GLY A 1 118 ? 9.715 -5.764 -20.774 1.00 85.38 118 GLY A O 1
ATOM 951 N N . LYS A 1 119 ? 9.026 -7.381 -19.391 1.00 87.88 119 LYS A N 1
ATOM 952 C CA . LYS A 1 119 ? 8.176 -6.498 -18.576 1.00 87.88 119 LYS A CA 1
ATOM 953 C C . LYS A 1 119 ? 8.952 -5.948 -17.383 1.00 87.88 119 LYS A C 1
ATOM 955 O O . LYS A 1 119 ? 9.784 -6.647 -16.809 1.00 87.88 119 LYS A O 1
ATOM 960 N N . VAL A 1 120 ? 8.625 -4.725 -16.972 1.00 89.62 120 VAL A N 1
ATOM 961 C CA . VAL A 1 120 ? 9.176 -4.103 -15.760 1.00 89.62 120 VAL A CA 1
ATOM 962 C C . VAL A 1 120 ? 8.177 -4.243 -14.615 1.00 89.62 120 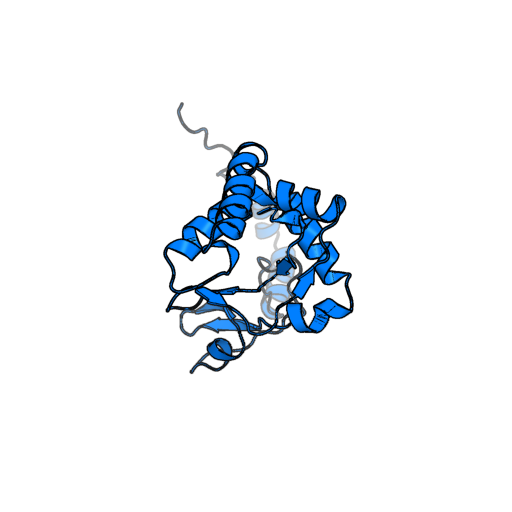VAL A C 1
ATOM 964 O O . VAL A 1 120 ? 7.046 -3.778 -14.732 1.00 89.62 120 VAL A O 1
ATOM 967 N N . TYR A 1 121 ? 8.606 -4.864 -13.518 1.00 90.75 121 TYR A N 1
ATOM 968 C CA . TYR A 1 121 ? 7.814 -5.077 -12.303 1.00 90.75 121 TYR A CA 1
ATOM 969 C C . TYR A 1 121 ? 8.545 -4.547 -11.071 1.00 90.75 121 TYR A C 1
ATOM 971 O O . TYR A 1 121 ? 9.767 -4.418 -11.069 1.00 90.75 121 TYR A O 1
ATOM 979 N N . TRP A 1 122 ? 7.791 -4.258 -10.012 1.00 92.00 122 TRP A N 1
ATOM 980 C CA . TRP A 1 122 ? 8.342 -3.943 -8.697 1.00 92.00 122 TRP A CA 1
ATOM 981 C C . TRP A 1 122 ? 8.236 -5.173 -7.800 1.00 92.00 122 TRP A C 1
ATOM 983 O O . TRP A 1 122 ? 7.140 -5.561 -7.394 1.00 92.00 122 TRP A O 1
ATOM 993 N N . LEU A 1 123 ? 9.373 -5.805 -7.517 1.00 93.19 123 LEU A N 1
ATOM 994 C CA . LEU A 1 123 ? 9.441 -7.096 -6.836 1.00 93.19 123 LEU A CA 1
ATOM 995 C C . LEU A 1 123 ? 10.096 -6.960 -5.465 1.00 93.19 123 LEU A C 1
ATOM 997 O O . LEU A 1 123 ? 11.066 -6.224 -5.301 1.00 93.19 123 LEU A O 1
ATOM 1001 N N . CYS A 1 124 ? 9.596 -7.698 -4.476 1.00 93.62 124 CYS A N 1
ATOM 1002 C CA . CYS A 1 124 ? 10.266 -7.798 -3.181 1.00 93.62 124 CYS A CA 1
ATOM 1003 C C . CYS A 1 124 ? 11.582 -8.590 -3.300 1.00 93.62 124 CYS A C 1
ATOM 1005 O O . CYS A 1 124 ? 11.784 -9.308 -4.279 1.00 93.62 124 CYS A O 1
ATOM 1007 N N . ASN A 1 125 ? 12.437 -8.546 -2.273 1.00 91.62 125 ASN A N 1
ATOM 1008 C CA . ASN A 1 125 ? 13.711 -9.291 -2.229 1.00 91.62 125 ASN A CA 1
ATOM 1009 C C . ASN A 1 125 ? 13.596 -10.778 -2.619 1.00 91.62 125 ASN A C 1
ATOM 1011 O O . ASN A 1 125 ? 14.474 -11.319 -3.291 1.00 91.62 125 ASN A O 1
ATOM 1015 N N . LYS A 1 126 ? 12.512 -11.448 -2.203 1.00 91.19 126 LYS A N 1
ATOM 1016 C CA . LYS A 1 126 ? 12.278 -12.869 -2.510 1.00 91.19 126 LYS A CA 1
ATOM 1017 C C . LYS A 1 126 ? 12.083 -13.106 -4.005 1.00 91.19 126 LYS A C 1
ATOM 1019 O O . LYS A 1 126 ? 12.666 -14.035 -4.551 1.00 91.19 126 LYS A O 1
ATOM 1024 N N . HIS A 1 127 ? 11.291 -12.261 -4.661 1.00 91.88 127 HIS A N 1
ATOM 1025 C CA . HIS A 1 127 ? 10.960 -12.425 -6.077 1.00 91.88 127 HIS A CA 1
ATOM 1026 C C . HIS A 1 127 ? 11.978 -11.759 -7.004 1.00 91.88 127 HIS A C 1
ATOM 1028 O O . HIS A 1 127 ? 12.175 -12.228 -8.118 1.00 91.88 127 HIS A O 1
ATOM 1034 N N . SER A 1 128 ? 12.686 -10.724 -6.549 1.00 92.06 128 SER A N 1
ATOM 1035 C CA . SER A 1 128 ? 13.740 -10.067 -7.329 1.00 92.06 128 SER A CA 1
ATOM 1036 C C . SER A 1 128 ? 14.998 -10.930 -7.492 1.00 92.06 128 SER A C 1
ATOM 1038 O O . SER A 1 128 ? 15.799 -10.674 -8.387 1.00 92.06 128 SER A O 1
ATOM 1040 N N . SER A 1 129 ? 15.164 -11.962 -6.659 1.00 89.00 129 SER A N 1
ATOM 1041 C CA . SER A 1 129 ? 16.302 -12.895 -6.687 1.00 89.00 129 SER A CA 1
ATOM 1042 C C . SER A 1 129 ? 16.087 -14.089 -7.633 1.00 89.00 129 SER A C 1
ATOM 1044 O O . SER A 1 129 ? 16.854 -15.051 -7.614 1.00 89.00 129 SER A O 1
ATOM 1046 N N . GLY A 1 130 ? 15.017 -14.065 -8.433 1.00 84.25 130 GLY A N 1
ATOM 1047 C CA . GLY A 1 130 ? 14.692 -15.124 -9.382 1.00 84.25 130 GLY A CA 1
ATOM 1048 C C . GLY A 1 130 ? 15.678 -15.227 -10.557 1.00 84.25 130 GLY A C 1
ATOM 1049 O O . GLY A 1 130 ? 16.399 -14.278 -10.878 1.00 84.25 130 GLY A O 1
ATOM 1050 N N . PRO A 1 131 ? 15.711 -16.382 -11.243 1.00 80.81 131 PRO A N 1
ATOM 1051 C CA . PRO A 1 131 ? 16.592 -16.588 -12.382 1.00 80.81 131 PRO A CA 1
ATOM 1052 C C . PRO A 1 131 ? 16.239 -15.628 -13.525 1.00 80.81 131 PRO A C 1
ATOM 1054 O O . PRO A 1 131 ? 15.071 -15.468 -13.874 1.00 80.81 131 PRO A O 1
ATOM 1057 N N . ARG A 1 132 ? 17.267 -15.042 -14.153 1.00 86.06 132 ARG A N 1
ATOM 1058 C CA . ARG A 1 132 ? 17.144 -14.140 -15.319 1.00 86.06 132 ARG A CA 1
ATOM 1059 C C . ARG A 1 132 ? 16.360 -12.843 -15.048 1.00 86.06 132 ARG A C 1
ATOM 1061 O O . ARG A 1 132 ? 15.832 -12.250 -15.985 1.00 86.06 132 ARG A O 1
ATOM 1068 N N . ILE A 1 133 ? 16.308 -12.394 -13.795 1.00 90.56 133 ILE A N 1
ATOM 1069 C CA . ILE A 1 133 ? 15.769 -11.081 -13.429 1.00 90.56 133 ILE A CA 1
ATOM 1070 C C . ILE A 1 133 ? 16.916 -10.074 -13.339 1.00 90.56 133 ILE A C 1
ATOM 1072 O O . ILE A 1 133 ? 17.930 -10.332 -12.693 1.00 90.56 133 ILE A O 1
ATOM 1076 N N . THR A 1 134 ? 16.755 -8.914 -13.974 1.00 90.81 134 THR A N 1
ATOM 1077 C CA . THR A 1 134 ? 17.740 -7.822 -13.915 1.00 90.81 134 THR A CA 1
ATOM 1078 C C . THR A 1 134 ? 17.220 -6.697 -13.032 1.00 90.81 134 THR A C 1
ATOM 1080 O O . THR A 1 134 ? 16.105 -6.218 -13.232 1.00 90.81 134 THR A O 1
ATOM 1083 N N . HIS A 1 135 ? 18.018 -6.264 -12.056 1.00 90.88 135 HIS A N 1
ATOM 1084 C CA . HIS A 1 135 ? 17.683 -5.123 -11.201 1.00 90.88 135 HIS A CA 1
ATOM 1085 C C . HIS A 1 135 ? 17.988 -3.827 -11.948 1.00 90.88 135 HIS A C 1
ATOM 1087 O O . HIS A 1 135 ? 19.069 -3.662 -12.510 1.00 90.88 135 HIS A O 1
ATOM 1093 N N . LEU A 1 136 ? 17.016 -2.923 -11.975 1.00 87.50 136 LEU A N 1
ATOM 1094 C CA . LEU A 1 136 ? 17.123 -1.605 -12.584 1.00 87.50 136 LEU A CA 1
ATOM 1095 C C . LEU A 1 136 ? 17.352 -0.564 -11.490 1.00 87.50 136 LEU A C 1
ATOM 1097 O O . LEU A 1 136 ? 16.801 -0.676 -10.393 1.00 87.50 136 LEU A O 1
ATOM 1101 N N . SER A 1 137 ? 18.123 0.479 -11.800 1.00 81.19 137 SER A N 1
ATOM 1102 C CA . SER A 1 137 ? 18.283 1.605 -10.886 1.00 81.19 137 SER A CA 1
ATOM 1103 C C . SER A 1 137 ? 16.945 2.326 -10.684 1.00 81.19 137 SER A C 1
ATOM 1105 O O . SER A 1 137 ? 16.160 2.557 -11.611 1.00 81.19 137 SER A O 1
ATOM 1107 N N . THR A 1 138 ? 16.669 2.668 -9.431 1.00 67.75 138 THR A N 1
ATOM 1108 C CA . THR A 1 138 ? 15.466 3.394 -9.008 1.00 67.75 138 THR A CA 1
ATOM 1109 C C . THR A 1 138 ? 15.615 4.912 -9.133 1.00 67.75 138 THR A C 1
ATOM 1111 O O . THR A 1 138 ? 14.617 5.625 -9.092 1.00 67.75 138 THR A O 1
ATOM 1114 N N . GLU A 1 139 ? 16.834 5.412 -9.359 1.00 56.25 139 GLU A N 1
ATOM 1115 C CA . GLU A 1 139 ? 17.171 6.844 -9.341 1.00 56.25 139 GLU A CA 1
ATOM 1116 C C . GLU A 1 139 ? 16.680 7.639 -10.568 1.00 56.25 139 GLU A C 1
ATOM 1118 O O . GLU A 1 139 ? 16.704 8.866 -10.547 1.00 56.25 139 GLU A O 1
ATOM 1123 N N . VAL A 1 140 ? 16.171 6.985 -11.623 1.00 44.75 140 VAL A N 1
ATOM 1124 C CA . VAL A 1 140 ? 15.866 7.651 -12.911 1.00 44.75 140 VAL A CA 1
ATOM 1125 C C . VAL A 1 140 ? 14.414 7.469 -13.366 1.00 44.75 140 VAL A C 1
ATOM 1127 O O . VAL A 1 140 ? 14.133 7.322 -14.542 1.00 44.75 140 VAL A O 1
ATOM 1130 N N . THR A 1 141 ? 13.432 7.497 -12.464 1.00 42.31 141 THR A N 1
ATOM 1131 C CA . THR A 1 141 ? 12.012 7.553 -12.887 1.00 42.31 141 THR A CA 1
ATOM 1132 C C . THR A 1 141 ? 11.340 8.847 -12.455 1.00 42.31 141 THR A C 1
ATOM 1134 O O . THR A 1 141 ? 10.343 8.875 -11.736 1.00 42.31 141 THR A O 1
ATOM 1137 N N . THR A 1 142 ? 11.858 9.963 -12.972 1.00 38.62 142 THR A N 1
ATOM 1138 C CA . THR A 1 142 ? 10.973 11.095 -13.258 1.00 38.62 142 THR A CA 1
ATOM 1139 C C . THR A 1 142 ? 9.984 10.647 -14.340 1.00 38.62 142 THR A C 1
ATOM 1141 O O . THR A 1 142 ? 10.324 9.861 -15.221 1.00 38.62 142 THR A O 1
ATOM 1144 N N . ARG A 1 143 ? 8.732 11.114 -14.262 1.00 42.41 143 ARG A N 1
ATOM 1145 C CA . ARG A 1 143 ? 7.565 10.753 -15.105 1.00 42.41 143 ARG A CA 1
ATOM 1146 C C . ARG A 1 143 ? 7.749 10.885 -16.636 1.00 42.41 143 ARG A C 1
ATOM 1148 O O . ARG A 1 143 ? 6.790 10.706 -17.378 1.00 42.41 143 ARG A O 1
ATOM 1155 N N . ASN A 1 144 ? 8.959 11.163 -17.111 1.00 38.22 144 ASN A N 1
ATOM 1156 C CA . ASN A 1 144 ? 9.322 11.346 -18.506 1.00 38.22 144 ASN A CA 1
ATOM 1157 C C . ASN A 1 144 ? 9.980 10.117 -19.158 1.00 38.22 144 ASN A C 1
ATOM 1159 O O . ASN A 1 144 ? 10.408 10.251 -20.292 1.00 38.22 144 ASN A O 1
ATOM 1163 N N . GLU A 1 145 ? 10.031 8.927 -18.543 1.00 41.44 145 GLU A N 1
ATOM 1164 C CA . GLU A 1 145 ? 10.549 7.686 -19.178 1.00 41.44 145 GLU A CA 1
ATOM 1165 C C . GLU A 1 145 ? 9.504 6.905 -20.017 1.00 41.44 145 GLU A C 1
ATOM 1167 O O . GLU A 1 145 ? 9.600 5.699 -20.216 1.00 41.44 145 GLU A O 1
ATOM 1172 N N . VAL A 1 146 ? 8.521 7.598 -20.600 1.00 41.78 146 VAL A N 1
ATOM 1173 C CA . VAL A 1 146 ? 8.101 7.275 -21.990 1.00 41.78 146 VAL A CA 1
ATOM 1174 C C . VAL A 1 146 ? 8.966 8.075 -22.991 1.00 41.78 146 VAL A C 1
ATOM 1176 O O . VAL A 1 146 ? 8.740 8.109 -24.200 1.00 41.78 146 VAL A O 1
ATOM 1179 N N . GLY A 1 147 ? 9.986 8.760 -22.481 1.00 42.22 147 GLY A N 1
ATOM 1180 C CA . GLY A 1 147 ? 11.021 9.457 -23.209 1.00 42.22 147 GLY A CA 1
ATOM 1181 C C . GLY A 1 147 ? 11.958 8.434 -23.806 1.00 42.22 147 GLY A C 1
ATOM 1182 O O . GLY A 1 147 ? 12.708 7.771 -23.100 1.00 42.22 147 GLY A O 1
ATOM 1183 N N . ARG A 1 148 ? 11.866 8.311 -25.127 1.00 44.84 148 ARG A N 1
ATOM 1184 C CA . ARG A 1 148 ? 12.837 7.639 -25.987 1.00 44.84 148 ARG A CA 1
ATOM 1185 C C . ARG A 1 148 ? 14.245 7.819 -25.415 1.00 44.84 148 ARG A C 1
ATOM 1187 O O . ARG A 1 148 ? 14.728 8.948 -25.333 1.00 44.84 148 ARG A O 1
ATOM 1194 N N . VAL A 1 149 ? 14.872 6.711 -25.030 1.00 50.12 149 VAL A N 1
ATOM 1195 C CA . VAL A 1 149 ? 16.320 6.653 -24.838 1.00 50.12 149 VAL A CA 1
ATOM 1196 C C . VAL A 1 149 ? 16.910 6.978 -26.204 1.00 50.12 149 VAL A C 1
ATOM 1198 O O . VAL A 1 149 ? 16.783 6.184 -27.130 1.00 50.12 149 VAL A O 1
ATOM 1201 N N . TYR A 1 150 ? 17.424 8.194 -26.368 1.00 54.72 150 TYR A N 1
ATOM 1202 C CA . TYR A 1 150 ? 18.140 8.572 -27.577 1.00 54.72 150 TYR A CA 1
ATOM 1203 C C . TYR A 1 150 ? 19.592 8.174 -27.368 1.00 54.72 150 TYR A C 1
ATOM 1205 O O . TYR A 1 150 ? 20.254 8.709 -26.477 1.00 54.72 150 TYR A O 1
ATOM 1213 N N . TYR A 1 151 ? 20.078 7.238 -28.172 1.00 72.75 151 TYR A N 1
ATOM 1214 C CA . TYR A 1 151 ? 21.506 6.979 -28.253 1.00 72.75 151 TYR A CA 1
ATOM 1215 C C . TYR A 1 151 ? 22.200 8.213 -28.854 1.00 72.75 151 TYR A C 1
ATOM 1217 O O . TYR A 1 151 ? 21.566 9.027 -29.531 1.00 72.75 151 TYR A O 1
ATOM 1225 N N . GLU A 1 152 ? 23.506 8.384 -28.627 1.00 72.81 152 GLU A N 1
ATOM 1226 C CA . GLU A 1 152 ? 24.258 9.513 -29.210 1.00 72.81 152 GLU A CA 1
ATOM 1227 C C . GLU A 1 152 ? 24.079 9.608 -30.733 1.00 72.81 152 GLU A C 1
ATOM 1229 O O . GLU A 1 152 ? 24.043 10.695 -31.310 1.00 72.81 152 GLU A O 1
ATOM 1234 N N . GLU A 1 153 ? 23.927 8.457 -31.380 1.00 71.31 153 GLU A N 1
ATOM 1235 C CA . GLU A 1 153 ? 23.656 8.324 -32.807 1.00 71.31 153 GLU A CA 1
ATOM 1236 C C . GLU A 1 153 ? 22.294 8.918 -33.188 1.00 71.31 153 GLU A C 1
ATOM 1238 O O . GLU A 1 153 ? 22.196 9.631 -34.185 1.00 71.31 153 GLU A O 1
ATOM 1243 N N . ASP A 1 154 ? 21.263 8.726 -32.360 1.00 71.81 154 ASP A N 1
ATOM 1244 C CA . ASP A 1 154 ? 19.937 9.306 -32.577 1.00 71.81 154 ASP A CA 1
ATOM 1245 C C . ASP A 1 154 ? 19.938 10.827 -32.394 1.00 71.81 154 ASP A C 1
ATOM 1247 O O . ASP A 1 154 ? 19.215 11.544 -33.095 1.00 71.81 154 ASP A O 1
ATOM 1251 N N . VAL A 1 155 ? 20.754 11.339 -31.464 1.00 78.06 155 VAL A N 1
ATOM 1252 C CA . VAL A 1 155 ? 20.938 12.784 -31.262 1.00 78.06 155 VAL A CA 1
ATOM 1253 C C . VAL A 1 155 ? 21.587 13.400 -32.501 1.00 78.06 155 VAL A C 1
ATOM 1255 O O . VAL A 1 155 ? 21.042 14.352 -33.063 1.00 78.06 155 VAL A O 1
ATOM 1258 N N . LYS A 1 156 ? 22.672 12.795 -32.999 1.00 82.50 156 LYS A N 1
ATOM 1259 C CA . LYS A 1 156 ? 23.356 13.231 -34.228 1.00 82.50 156 LYS A CA 1
ATOM 1260 C C . LYS A 1 156 ? 22.439 13.141 -35.447 1.00 82.50 156 LYS A C 1
ATOM 1262 O O . LYS A 1 156 ? 22.372 14.070 -36.250 1.00 82.50 156 LYS A O 1
ATOM 1267 N N . LEU A 1 157 ? 21.668 12.062 -35.571 1.00 81.12 157 LEU A N 1
ATOM 1268 C CA . LEU A 1 157 ? 20.711 11.891 -36.662 1.00 81.12 157 LEU A CA 1
ATOM 1269 C C . LEU A 1 157 ? 19.615 12.963 -36.618 1.00 81.12 157 LEU A C 1
ATOM 1271 O O . LEU A 1 157 ? 19.260 13.536 -37.649 1.00 81.12 157 LEU A O 1
ATOM 1275 N N . LYS A 1 158 ? 19.099 13.285 -35.428 1.00 79.81 158 LYS A N 1
ATOM 1276 C CA . LYS A 1 158 ? 18.106 14.348 -35.235 1.00 79.81 158 LYS A CA 1
ATOM 1277 C C . LYS A 1 158 ? 18.658 15.726 -35.599 1.00 79.81 158 LYS A C 1
ATOM 1279 O O . LYS A 1 158 ? 17.922 16.527 -36.178 1.00 79.81 158 LYS A O 1
ATOM 1284 N N . GLU A 1 159 ? 19.921 16.003 -35.291 1.00 82.44 159 GLU A N 1
ATOM 1285 C CA . GLU A 1 159 ? 20.596 17.242 -35.685 1.00 82.44 159 GLU A CA 1
ATOM 1286 C C . GLU A 1 159 ? 20.745 17.341 -37.204 1.00 82.44 159 GLU A C 1
ATOM 1288 O O . GLU A 1 159 ? 20.343 18.348 -37.790 1.00 82.44 159 GLU A O 1
ATOM 1293 N N . VAL A 1 160 ? 21.218 16.282 -37.867 1.00 83.62 160 VAL A N 1
ATOM 1294 C CA . VAL A 1 160 ? 21.347 16.239 -39.334 1.00 83.62 160 VAL A CA 1
ATOM 1295 C C . VAL A 1 160 ? 19.985 16.409 -40.012 1.00 83.62 160 VAL A C 1
ATOM 1297 O O . VAL A 1 160 ? 19.832 17.230 -40.919 1.00 83.62 160 VAL A O 1
ATOM 1300 N N . LEU A 1 161 ? 18.955 15.709 -39.529 1.00 80.44 161 LEU A N 1
ATOM 1301 C CA . LEU A 1 161 ? 17.585 15.861 -40.025 1.00 80.44 161 LEU A CA 1
ATOM 1302 C C . LEU A 1 161 ? 17.048 17.279 -39.793 1.00 80.44 161 LEU A C 1
ATOM 1304 O O . LEU A 1 161 ? 16.336 17.810 -40.641 1.00 80.44 161 LEU A O 1
ATOM 1308 N N . GLY A 1 162 ? 17.423 17.928 -38.689 1.00 76.81 162 GLY A N 1
ATOM 1309 C CA . GLY A 1 162 ? 17.072 19.316 -38.388 1.00 76.81 162 GLY A CA 1
ATOM 1310 C C . GLY A 1 162 ? 17.589 20.331 -39.411 1.00 76.81 162 GLY A C 1
ATOM 1311 O O . GLY A 1 162 ? 16.968 21.380 -39.573 1.00 76.81 162 GLY A O 1
ATOM 1312 N N . HIS A 1 163 ? 18.664 20.013 -40.136 1.00 79.50 163 HIS A N 1
ATOM 1313 C CA . HIS A 1 163 ? 19.220 20.859 -41.196 1.00 79.50 163 HIS A CA 1
ATOM 1314 C C . HIS A 1 163 ? 18.589 20.597 -42.570 1.00 79.50 163 HIS A C 1
ATOM 1316 O O . HIS A 1 163 ? 18.685 21.449 -43.447 1.00 79.50 163 HIS A O 1
ATOM 1322 N N . SER A 1 164 ? 17.880 19.478 -42.748 1.00 83.19 164 SER A N 1
ATOM 1323 C CA . SER A 1 164 ? 17.181 19.161 -43.995 1.00 83.19 164 SER A CA 1
ATOM 1324 C C . SER A 1 164 ? 15.893 19.975 -44.145 1.00 83.19 164 SER A C 1
ATOM 1326 O O . SER A 1 164 ? 14.975 19.894 -43.321 1.00 83.19 164 SER A O 1
ATOM 1328 N N . ASP A 1 165 ? 15.771 20.710 -45.249 1.00 79.56 165 ASP A N 1
ATOM 1329 C CA . ASP A 1 165 ? 14.564 21.488 -45.548 1.00 79.56 165 ASP A CA 1
ATOM 1330 C C . ASP A 1 165 ? 13.334 20.599 -45.775 1.00 79.56 165 ASP A C 1
ATOM 1332 O O . ASP A 1 165 ? 12.222 20.966 -45.387 1.00 79.56 165 ASP A O 1
ATOM 1336 N N . VAL A 1 166 ? 13.534 19.377 -46.280 1.00 80.31 166 VAL A N 1
ATOM 1337 C CA . VAL A 1 166 ? 12.476 18.367 -46.450 1.00 80.31 166 VAL A CA 1
ATOM 1338 C C . VAL A 1 166 ? 11.877 17.966 -45.099 1.00 80.31 166 VAL A C 1
ATOM 1340 O O . VAL A 1 166 ? 10.656 17.867 -44.947 1.00 80.31 166 VAL A O 1
ATOM 1343 N N . TYR A 1 167 ? 12.723 17.768 -44.086 1.00 77.31 167 TYR A N 1
ATOM 1344 C CA . TYR A 1 167 ? 12.276 17.410 -42.741 1.00 77.31 167 TYR A CA 1
ATOM 1345 C C . TYR A 1 167 ? 11.556 18.578 -42.051 1.00 77.31 167 TYR A C 1
ATOM 1347 O O . TYR A 1 167 ? 10.499 18.385 -41.444 1.00 77.31 167 TYR A O 1
ATOM 1355 N N . LYS A 1 168 ? 12.061 19.812 -42.206 1.00 76.62 168 LYS A N 1
ATOM 1356 C CA . LYS A 1 168 ? 11.398 21.027 -41.697 1.00 76.62 168 LYS A CA 1
ATOM 1357 C C . LYS A 1 168 ? 10.008 21.223 -42.307 1.00 76.62 168 LYS A C 1
ATOM 1359 O O . LYS A 1 168 ? 9.081 21.587 -41.583 1.00 76.62 168 LYS A O 1
ATOM 1364 N N . GLN A 1 169 ? 9.850 20.968 -43.607 1.00 76.75 169 GLN A N 1
ATOM 1365 C CA . GLN A 1 169 ? 8.557 21.051 -44.293 1.00 76.75 169 GLN A CA 1
ATOM 1366 C C . GLN A 1 169 ? 7.573 19.990 -43.781 1.00 76.75 169 GLN A C 1
ATOM 1368 O O . GLN A 1 169 ? 6.444 20.329 -43.428 1.00 76.75 169 GLN A O 1
ATOM 1373 N N . LYS A 1 170 ? 8.008 18.730 -43.634 1.00 73.50 170 LYS A N 1
ATOM 1374 C CA . LYS A 1 170 ? 7.160 17.648 -43.100 1.00 73.50 170 LYS A CA 1
ATOM 1375 C C . LYS A 1 170 ? 6.756 17.851 -41.639 1.00 73.50 170 LYS A C 1
ATOM 1377 O O . LYS A 1 170 ? 5.633 17.525 -41.280 1.00 73.50 170 LYS A O 1
ATOM 1382 N N . LYS A 1 171 ? 7.628 18.420 -40.800 1.00 74.19 171 LYS A N 1
ATOM 1383 C CA . LYS A 1 171 ? 7.312 18.724 -39.391 1.00 74.19 171 LYS A CA 1
ATOM 1384 C C . LYS A 1 171 ? 6.292 19.863 -39.242 1.00 74.19 171 LYS A C 1
ATOM 1386 O O . LYS A 1 171 ? 5.546 19.885 -38.268 1.00 74.19 171 LYS A O 1
ATOM 1391 N N . LYS A 1 172 ? 6.277 20.819 -40.180 1.00 70.62 172 LYS A N 1
ATOM 1392 C CA . LYS A 1 172 ? 5.305 21.928 -40.221 1.00 70.62 172 LYS A CA 1
ATOM 1393 C C . LYS A 1 172 ? 3.964 21.530 -40.842 1.00 70.62 172 LYS A C 1
ATOM 1395 O O . LYS A 1 172 ? 2.974 22.225 -40.623 1.00 70.62 172 LYS A O 1
ATOM 1400 N N . ALA A 1 173 ? 3.917 20.444 -41.610 1.00 67.75 173 ALA A N 1
ATOM 1401 C CA . ALA A 1 173 ? 2.669 19.918 -42.139 1.00 67.75 173 ALA A CA 1
ATOM 1402 C C . ALA A 1 173 ? 1.785 19.412 -40.984 1.00 67.75 173 ALA A C 1
ATOM 1404 O O . ALA A 1 173 ? 2.236 18.646 -40.132 1.00 67.75 173 ALA A O 1
ATOM 1405 N N . LYS A 1 174 ? 0.520 19.854 -40.935 1.00 58.47 174 LYS A N 1
ATOM 1406 C CA . LYS A 1 174 ? -0.467 19.332 -39.977 1.00 58.47 174 LYS A CA 1
ATOM 1407 C C . LYS A 1 174 ? -0.610 17.823 -40.182 1.00 58.47 174 LYS A C 1
ATOM 1409 O O . LYS A 1 174 ? -0.727 17.367 -41.317 1.00 58.47 174 LYS A O 1
ATOM 1414 N N . SER A 1 175 ? -0.630 17.069 -39.082 1.00 57.91 175 SER A N 1
ATOM 1415 C CA . SER A 1 175 ? -0.908 15.633 -39.128 1.00 57.91 175 SER A CA 1
ATOM 1416 C C . SER A 1 175 ? -2.233 15.381 -39.866 1.00 57.91 175 SER A C 1
ATOM 1418 O O . SER A 1 175 ? -3.240 15.988 -39.489 1.00 57.91 175 SER A O 1
ATOM 1420 N N . PRO A 1 176 ? -2.280 14.480 -40.863 1.00 57.25 176 PRO A N 1
ATOM 1421 C CA . PRO A 1 176 ? -3.515 14.146 -41.576 1.00 57.25 176 PRO A CA 1
ATOM 1422 C C . PRO A 1 176 ? -4.599 13.538 -40.663 1.00 57.25 176 PRO A C 1
ATOM 1424 O O . PRO A 1 176 ? -5.763 13.492 -41.042 1.00 57.25 176 PRO A O 1
ATOM 1427 N N . SER A 1 177 ? -4.254 13.127 -39.437 1.00 55.12 177 SER A N 1
ATOM 1428 C CA . SER A 1 177 ? -5.198 12.597 -38.444 1.00 55.12 177 SER A CA 1
ATOM 1429 C C . SER A 1 177 ? -5.983 13.654 -37.653 1.00 55.12 177 SER A C 1
ATOM 1431 O O . SER A 1 177 ? -6.868 13.291 -36.885 1.00 55.12 177 SER A O 1
ATOM 1433 N N . ALA A 1 178 ? -5.717 14.953 -37.832 1.00 55.00 178 ALA A N 1
ATOM 1434 C CA . ALA A 1 178 ? -6.399 16.017 -37.081 1.00 55.00 178 ALA A CA 1
ATOM 1435 C C . ALA A 1 178 ? -7.862 16.278 -37.516 1.00 55.00 178 ALA A C 1
ATOM 1437 O O . ALA A 1 178 ? -8.517 17.144 -36.942 1.00 55.00 178 ALA A O 1
ATOM 1438 N N . GLY A 1 179 ? -8.369 15.562 -38.528 1.00 53.00 179 GLY A N 1
ATOM 1439 C CA . GLY A 1 179 ? -9.694 15.775 -39.124 1.00 53.00 179 GLY A CA 1
ATOM 1440 C C . GLY A 1 179 ? -10.603 14.544 -39.169 1.00 53.00 179 GLY A C 1
ATOM 1441 O O . GLY A 1 179 ? -11.542 14.534 -39.959 1.00 53.00 179 GLY A O 1
ATOM 1442 N N . ILE A 1 180 ? -10.344 13.498 -38.377 1.00 54.03 180 ILE A N 1
ATOM 1443 C CA . ILE A 1 180 ? -11.262 12.350 -38.306 1.00 54.03 180 ILE A CA 1
ATOM 1444 C C . ILE 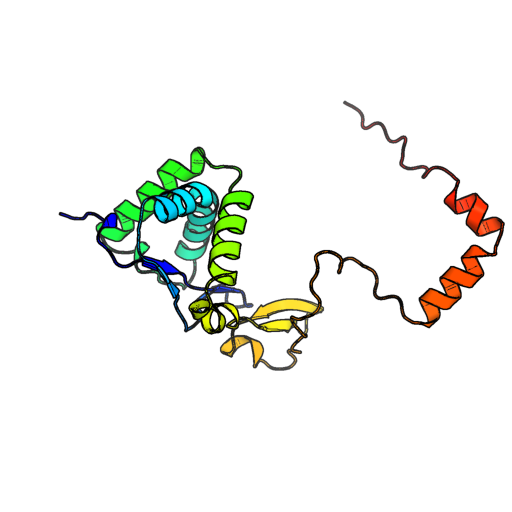A 1 180 ? -12.424 12.726 -37.381 1.00 54.03 180 ILE A C 1
ATOM 1446 O O . ILE A 1 180 ? -12.322 12.628 -36.160 1.00 54.03 180 ILE A O 1
ATOM 1450 N N . VAL A 1 181 ? -13.529 13.182 -37.970 1.00 61.56 181 VAL A N 1
ATOM 1451 C CA . VAL A 1 181 ? -14.811 13.300 -37.267 1.00 61.56 181 VAL A CA 1
ATOM 1452 C C . VAL A 1 181 ? -15.435 11.909 -37.230 1.00 61.56 181 VAL A C 1
ATOM 1454 O O . VAL A 1 181 ? -15.761 11.347 -38.274 1.00 61.56 181 VAL A O 1
ATOM 1457 N N . LEU A 1 182 ? -15.564 11.338 -36.033 1.00 59.94 182 LEU A N 1
ATOM 1458 C CA . LEU A 1 182 ? -16.268 10.072 -35.845 1.00 59.94 182 LEU A CA 1
ATOM 1459 C C . LEU A 1 182 ? -17.778 10.290 -36.066 1.00 59.94 182 LEU A C 1
ATOM 1461 O O . LEU A 1 182 ? -18.313 11.293 -35.582 1.00 59.94 182 LEU A O 1
ATOM 1465 N N . PRO A 1 183 ? -18.467 9.397 -36.800 1.00 60.25 183 PRO A N 1
ATOM 1466 C CA . PRO A 1 183 ? -19.911 9.489 -36.976 1.00 60.25 183 PRO A CA 1
ATOM 1467 C C . PRO A 1 183 ? -20.629 9.323 -35.628 1.00 60.25 183 PRO A C 1
ATOM 1469 O O . PRO A 1 183 ? -20.180 8.551 -34.779 1.00 60.25 183 PRO A O 1
ATOM 1472 N N . LYS A 1 184 ? -21.701 10.103 -35.443 1.00 53.53 184 LYS A N 1
ATOM 1473 C CA . LYS A 1 184 ? -22.569 10.073 -34.257 1.00 53.53 184 LYS A CA 1
ATOM 1474 C C . LYS A 1 184 ? -23.353 8.773 -34.159 1.00 53.53 184 LYS A C 1
ATOM 1476 O O . LYS A 1 184 ? -23.807 8.301 -35.225 1.00 53.53 184 LYS A O 1
#

pLDDT: mean 82.85, std 14.01, range [38.22, 95.25]

Radius of gyration: 23.2 Å; chains: 1; bounding box: 47×38×69 Å